Protein AF-A0A3P7R179-F1 (afdb_monomer_lite)

Structure (mmCIF, N/CA/C/O backbone):
data_AF-A0A3P7R179-F1
#
_entry.id   AF-A0A3P7R179-F1
#
loop_
_atom_site.group_PDB
_atom_site.id
_atom_site.type_symbol
_atom_site.label_atom_id
_atom_site.label_alt_id
_atom_site.label_comp_id
_atom_site.label_asym_id
_atom_site.label_entity_id
_atom_site.label_seq_id
_atom_site.pdbx_PDB_ins_code
_atom_site.Cartn_x
_atom_site.Cartn_y
_atom_site.Cartn_z
_atom_site.occupancy
_atom_site.B_iso_or_equiv
_atom_site.auth_seq_id
_atom_site.auth_comp_id
_atom_site.auth_asym_id
_atom_site.auth_atom_id
_atom_site.pdbx_PDB_model_num
ATOM 1 N N . MET A 1 1 ? -11.606 0.092 -0.889 1.00 31.69 1 MET A N 1
ATOM 2 C CA . MET A 1 1 ? -12.743 1.020 -0.687 1.00 31.69 1 MET A CA 1
ATOM 3 C C . MET A 1 1 ? -13.496 0.698 0.593 1.00 31.69 1 MET A C 1
ATOM 5 O O . MET A 1 1 ? -13.924 1.629 1.253 1.00 31.69 1 MET A O 1
ATOM 9 N N . SER A 1 2 ? -13.579 -0.577 0.987 1.00 32.12 2 SER A N 1
ATOM 10 C CA . SER A 1 2 ? -14.277 -0.981 2.210 1.00 32.12 2 SER A CA 1
ATOM 11 C C . SER A 1 2 ? -13.677 -0.422 3.501 1.00 32.12 2 SER A C 1
ATOM 13 O O . SER A 1 2 ? -14.439 -0.118 4.393 1.00 32.12 2 SER A O 1
ATOM 15 N N . PHE A 1 3 ? -12.362 -0.188 3.587 1.00 37.09 3 PHE A N 1
ATOM 16 C CA . PHE A 1 3 ? -11.717 0.279 4.825 1.00 37.09 3 PHE A CA 1
ATOM 17 C C . PHE A 1 3 ? -12.057 1.730 5.218 1.00 37.09 3 PHE A C 1
ATOM 19 O O . PHE A 1 3 ? -12.290 2.010 6.384 1.00 37.09 3 PHE A O 1
ATOM 26 N N . ILE A 1 4 ? -12.140 2.651 4.248 1.00 39.50 4 ILE A N 1
ATOM 27 C CA . ILE A 1 4 ? -12.478 4.066 4.510 1.00 39.50 4 ILE A CA 1
ATOM 28 C C . ILE A 1 4 ? -13.982 4.216 4.771 1.00 39.50 4 ILE A C 1
ATOM 30 O O . ILE A 1 4 ? -14.375 4.980 5.639 1.00 39.50 4 ILE A O 1
ATOM 34 N N . ILE A 1 5 ? -14.823 3.449 4.068 1.00 35.06 5 ILE A N 1
ATOM 35 C CA . ILE A 1 5 ? -16.277 3.459 4.293 1.00 35.06 5 ILE A CA 1
ATOM 36 C C . ILE A 1 5 ? -16.623 2.817 5.649 1.00 35.06 5 ILE A C 1
ATOM 38 O O . ILE A 1 5 ? -17.485 3.342 6.341 1.00 35.06 5 ILE A O 1
ATOM 42 N N . PHE A 1 6 ? -15.910 1.764 6.079 1.00 38.41 6 PHE A N 1
ATOM 43 C CA . PHE A 1 6 ? -16.068 1.197 7.429 1.00 38.41 6 PHE A CA 1
ATOM 44 C C . PHE A 1 6 ? -15.631 2.169 8.531 1.00 38.41 6 PHE A C 1
ATOM 46 O O . PHE A 1 6 ? -16.272 2.237 9.571 1.00 38.41 6 PHE A O 1
ATOM 53 N N . PHE A 1 7 ? -14.573 2.952 8.298 1.00 38.94 7 PHE A N 1
ATOM 54 C CA . PHE A 1 7 ? -14.076 3.921 9.279 1.00 38.94 7 PHE A CA 1
ATOM 55 C C . PHE A 1 7 ? -15.051 5.088 9.520 1.00 38.94 7 PHE A C 1
ATOM 57 O O . PHE A 1 7 ? -15.096 5.649 10.609 1.00 38.94 7 PHE A O 1
ATOM 64 N N . PHE A 1 8 ? -15.855 5.444 8.512 1.00 36.34 8 PHE A N 1
ATOM 65 C CA . PHE A 1 8 ? -16.828 6.537 8.595 1.00 36.34 8 PHE A CA 1
ATOM 66 C C . PHE A 1 8 ? -18.175 6.139 9.222 1.00 36.34 8 PHE A C 1
ATOM 68 O O . PHE A 1 8 ? -18.989 7.027 9.466 1.00 36.34 8 PHE A O 1
ATOM 75 N N . LEU A 1 9 ? -18.431 4.848 9.476 1.00 35.81 9 LEU A N 1
ATOM 76 C CA . LEU A 1 9 ? -19.780 4.361 9.792 1.00 35.81 9 LEU A CA 1
ATOM 77 C C . LEU A 1 9 ? -20.130 4.225 11.279 1.00 35.81 9 LEU A C 1
ATOM 79 O O . LEU A 1 9 ? -21.297 3.986 11.543 1.00 35.81 9 LEU A O 1
ATOM 83 N N . ASN A 1 10 ? -19.201 4.426 12.223 1.00 39.09 10 ASN A N 1
ATOM 84 C CA . ASN A 1 10 ? -19.488 4.871 13.604 1.00 39.09 10 ASN A CA 1
ATOM 85 C C . ASN A 1 10 ? -18.207 4.850 14.452 1.00 39.09 10 ASN A C 1
ATOM 87 O O . ASN A 1 10 ? -17.877 3.858 15.085 1.00 39.09 10 ASN A O 1
ATOM 91 N N . PHE A 1 11 ? -17.476 5.960 14.514 1.00 37.12 11 PHE A N 1
ATOM 92 C CA . PHE A 1 11 ? -16.433 6.139 15.529 1.00 37.12 11 PHE A CA 1
ATOM 93 C C . PHE A 1 11 ? -17.116 6.506 16.863 1.00 37.12 11 PHE A C 1
ATOM 95 O O . PHE A 1 11 ? -17.098 7.660 17.280 1.00 37.12 11 PHE A O 1
ATOM 102 N N . TYR A 1 12 ? -17.813 5.543 17.474 1.00 46.72 12 TYR A N 1
ATOM 103 C CA . TYR A 1 12 ? -18.488 5.684 18.770 1.00 46.72 12 TYR A CA 1
ATOM 104 C C . TYR A 1 12 ? -17.809 4.823 19.828 1.00 46.72 12 TYR A C 1
ATOM 106 O O . TYR A 1 12 ? -18.413 3.935 20.397 1.00 46.72 12 TYR A O 1
ATOM 114 N N . SER A 1 13 ? -16.560 5.137 20.142 1.00 41.41 13 SER A N 1
ATOM 115 C CA . SER A 1 13 ? -16.155 5.201 21.542 1.00 41.41 13 SER A CA 1
ATOM 116 C C . SER A 1 13 ? -14.802 5.888 21.613 1.00 41.41 13 SER A C 1
ATOM 118 O O . SER A 1 13 ? -13.896 5.583 20.845 1.00 41.41 13 SER A O 1
ATOM 120 N N . VAL A 1 14 ? -14.685 6.816 22.556 1.00 43.97 14 VAL A N 1
ATOM 121 C CA . VAL A 1 14 ? -13.495 7.618 22.862 1.00 43.97 14 VAL A CA 1
ATOM 122 C C . VAL A 1 14 ? -13.269 8.816 21.919 1.00 43.97 14 VAL A C 1
ATOM 124 O O . VAL A 1 14 ? -12.650 8.745 20.863 1.00 43.97 14 VAL A O 1
ATOM 127 N N . PHE A 1 15 ? -13.725 9.964 22.431 1.00 42.25 15 PHE A N 1
ATOM 128 C CA . PHE A 1 15 ? -13.443 11.346 22.026 1.00 42.25 15 PHE A CA 1
ATOM 129 C C . PHE A 1 15 ? -14.222 11.953 20.841 1.00 42.25 15 PHE A C 1
ATOM 131 O O . PHE A 1 15 ? -13.815 11.909 19.685 1.00 42.25 15 PHE A O 1
ATOM 138 N N . ILE A 1 16 ? -15.240 12.728 21.248 1.00 44.59 16 ILE A N 1
ATOM 139 C CA . ILE A 1 16 ? -15.840 13.893 20.576 1.00 44.59 16 ILE A CA 1
ATOM 140 C C . ILE A 1 16 ? -16.854 13.548 19.479 1.00 44.59 16 ILE A C 1
ATOM 142 O O . ILE A 1 16 ? -16.530 12.999 18.434 1.00 44.59 16 ILE A O 1
ATOM 146 N N . PHE A 1 17 ? -18.101 13.975 19.702 1.00 45.25 17 PHE A N 1
ATOM 147 C CA . PHE A 1 17 ? -19.147 14.021 18.685 1.00 45.25 17 PHE A CA 1
ATOM 148 C C . PHE A 1 17 ? -18.639 14.851 17.499 1.00 45.25 17 PHE A C 1
ATOM 150 O O . PHE A 1 17 ? -18.533 16.080 17.573 1.00 45.25 17 PHE A O 1
ATOM 157 N N . PHE A 1 18 ? -18.263 14.182 16.414 1.00 50.88 18 PHE A N 1
ATOM 158 C CA . PHE A 1 18 ? -17.756 14.832 15.218 1.00 50.88 18 PHE A CA 1
ATOM 159 C C . PHE A 1 18 ? -18.874 15.632 14.555 1.00 50.88 18 PHE A C 1
ATOM 161 O O . PHE A 1 18 ? -19.652 15.108 13.765 1.00 50.88 18 PHE A O 1
ATOM 168 N N . ARG A 1 19 ? -18.958 16.930 14.865 1.00 62.56 19 ARG A N 1
ATOM 169 C CA . ARG A 1 19 ? -19.977 17.828 14.296 1.00 62.56 19 ARG A CA 1
ATOM 170 C C . ARG A 1 19 ? -19.867 17.971 12.772 1.00 62.56 19 ARG A C 1
ATOM 172 O O . ARG A 1 19 ? -20.832 18.394 12.145 1.00 62.56 19 ARG A O 1
ATOM 179 N N . THR A 1 20 ? -18.717 17.635 12.174 1.00 82.19 20 THR A N 1
ATOM 180 C CA . THR A 1 20 ? -18.488 17.677 10.722 1.00 82.19 20 THR A CA 1
ATOM 181 C C . THR A 1 20 ? -17.534 16.570 10.257 1.00 82.19 20 THR A C 1
ATOM 183 O O . THR A 1 20 ? -16.638 16.142 10.990 1.00 82.19 20 THR A O 1
ATOM 186 N N . SER A 1 21 ? -17.667 16.153 8.993 1.00 84.44 21 SER A N 1
ATOM 187 C CA . SER A 1 21 ? -16.771 15.172 8.357 1.00 84.44 21 SER A CA 1
ATOM 188 C C . SER A 1 21 ? -15.308 15.630 8.322 1.00 84.44 21 SER A C 1
ATOM 190 O O . SER A 1 21 ? -14.402 14.801 8.301 1.00 84.44 21 SER A O 1
ATOM 192 N N . PHE A 1 22 ? -15.071 16.944 8.335 1.00 84.69 22 PHE A N 1
ATOM 193 C CA . PHE A 1 22 ? -13.733 17.530 8.343 1.00 84.69 22 PHE A CA 1
ATOM 194 C C . PHE A 1 22 ? -12.988 17.250 9.654 1.00 84.69 22 PHE A C 1
ATOM 196 O O . PHE A 1 22 ? -11.857 16.769 9.624 1.00 84.69 22 PHE A O 1
ATOM 203 N N . VAL A 1 23 ? -13.638 17.479 10.802 1.00 85.31 23 VAL A N 1
ATOM 204 C CA . VAL A 1 23 ? -13.043 17.197 12.122 1.00 85.31 23 VAL A CA 1
ATOM 205 C C . VAL A 1 23 ? -12.836 15.690 12.304 1.00 85.31 23 VAL A C 1
ATOM 207 O O . VAL A 1 23 ? -11.792 15.273 12.800 1.00 85.31 23 VAL A O 1
ATOM 210 N N . GLY A 1 24 ? -13.777 14.870 11.814 1.00 86.12 24 GLY A N 1
ATOM 211 C CA . GLY A 1 24 ? -13.642 13.406 11.770 1.00 86.12 24 GLY A CA 1
ATOM 212 C C . GLY A 1 24 ? -12.395 12.950 11.023 1.00 86.12 24 GLY A C 1
ATOM 213 O O . GLY A 1 24 ? -11.589 12.177 11.540 1.00 86.12 24 GLY A O 1
ATOM 214 N N . PHE A 1 25 ? -12.192 13.487 9.821 1.00 88.88 25 PHE A N 1
ATOM 215 C CA . PHE A 1 25 ? -11.000 13.200 9.034 1.00 88.88 25 PHE A CA 1
ATOM 216 C C . PHE A 1 25 ? -9.713 13.662 9.730 1.00 88.88 25 PHE A C 1
ATOM 218 O O . PHE A 1 25 ? -8.723 12.933 9.726 1.00 88.88 25 PHE A O 1
ATOM 225 N N . PHE A 1 26 ? -9.719 14.834 10.368 1.00 89.19 26 PHE A N 1
ATOM 226 C CA . PHE A 1 26 ? -8.559 15.327 11.107 1.00 89.19 26 PHE A CA 1
ATOM 227 C C . PHE A 1 26 ? -8.182 14.409 12.281 1.00 89.19 26 PHE A C 1
ATOM 229 O O . PHE A 1 26 ? -7.029 13.987 12.369 1.00 89.19 26 PHE A O 1
ATOM 236 N N . HIS A 1 27 ? -9.137 14.014 13.132 1.00 88.56 27 HIS A N 1
ATOM 237 C CA . HIS A 1 27 ? -8.847 13.086 14.235 1.00 88.56 27 HIS A CA 1
ATOM 238 C C . HIS A 1 27 ? -8.414 11.709 13.733 1.00 88.56 27 HIS A C 1
ATOM 240 O O . HIS A 1 27 ? -7.544 11.092 14.342 1.00 88.56 27 HIS A O 1
ATOM 246 N N . PHE A 1 28 ? -8.948 11.241 12.602 1.00 91.31 28 PHE A N 1
ATOM 247 C CA . PHE A 1 28 ? -8.463 10.017 11.970 1.00 91.31 28 PHE A CA 1
ATOM 248 C C . PHE A 1 28 ? -6.980 10.110 11.586 1.00 91.31 28 PHE A C 1
ATOM 250 O O . PHE A 1 28 ? -6.212 9.188 11.865 1.00 91.31 28 PHE A O 1
ATOM 257 N N . LEU A 1 29 ? -6.556 11.220 10.972 1.00 91.94 29 LEU A N 1
ATOM 258 C CA . LEU A 1 29 ? -5.147 11.433 10.635 1.00 91.94 29 LEU A CA 1
ATOM 259 C C . LEU A 1 29 ? -4.271 11.489 11.890 1.00 91.94 29 LEU A C 1
ATOM 261 O O . LEU A 1 29 ? -3.197 10.884 11.907 1.00 91.94 29 LEU A O 1
ATOM 265 N N . ILE A 1 30 ? -4.742 12.162 12.944 1.00 92.19 30 ILE A N 1
ATOM 266 C CA . ILE A 1 30 ? -4.055 12.201 14.238 1.00 92.19 30 ILE A CA 1
ATOM 267 C C . ILE A 1 30 ? -3.903 10.783 14.790 1.00 92.19 30 ILE A C 1
ATOM 269 O O . ILE A 1 30 ? -2.769 10.367 15.010 1.00 92.19 30 ILE A O 1
ATOM 273 N N . LEU A 1 31 ? -4.990 10.014 14.902 1.00 92.69 31 LEU A N 1
ATOM 274 C CA . LEU A 1 31 ? -4.987 8.627 15.374 1.00 92.69 31 LEU A CA 1
ATOM 275 C C . LEU A 1 31 ? -3.991 7.767 14.593 1.00 92.69 31 LEU A C 1
ATOM 277 O O . LEU A 1 31 ? -3.151 7.101 15.190 1.00 92.69 31 LEU A O 1
ATOM 281 N N . LEU A 1 32 ? -4.042 7.802 13.258 1.00 92.56 32 LEU A N 1
ATOM 282 C CA . LEU A 1 32 ? -3.102 7.049 12.427 1.00 92.56 32 LEU A CA 1
ATOM 283 C C . LEU A 1 32 ? -1.644 7.415 12.726 1.00 92.56 32 LEU A C 1
ATOM 285 O O . LEU A 1 32 ? -0.780 6.538 12.698 1.00 92.56 32 LEU A O 1
ATOM 289 N N . SER A 1 33 ? -1.376 8.701 12.965 1.00 93.56 33 SER A N 1
ATOM 290 C CA . SER A 1 33 ? -0.027 9.232 13.151 1.00 93.56 33 SER A CA 1
ATOM 291 C C . SER A 1 33 ? 0.545 9.020 14.556 1.00 93.56 33 SER A C 1
ATOM 293 O O . SER A 1 33 ? 1.760 8.868 14.691 1.00 93.56 33 SER A O 1
ATOM 295 N N . THR A 1 34 ? -0.301 9.017 15.589 1.00 92.62 34 THR A N 1
ATOM 296 C CA . THR A 1 34 ? 0.107 8.949 17.000 1.00 92.62 34 THR A CA 1
ATOM 297 C C . THR A 1 34 ? -0.032 7.550 17.590 1.00 92.62 34 THR A C 1
ATOM 299 O O . THR A 1 34 ? 0.688 7.220 18.533 1.00 92.62 34 THR A O 1
ATOM 302 N N . HIS A 1 35 ? -0.917 6.709 17.041 1.00 92.12 35 HIS A N 1
ATOM 303 C CA . HIS A 1 35 ? -1.150 5.368 17.569 1.00 92.12 35 HIS A CA 1
ATOM 304 C C . HIS A 1 35 ? 0.079 4.475 17.406 1.00 92.12 35 HIS A C 1
ATOM 306 O O . HIS A 1 35 ? 0.659 4.344 16.323 1.00 92.12 35 HIS A O 1
ATOM 312 N N . ASN A 1 36 ? 0.465 3.810 18.494 1.00 91.12 36 ASN A N 1
ATOM 313 C CA . ASN A 1 36 ? 1.600 2.901 18.489 1.00 91.12 36 ASN A CA 1
ATOM 314 C C . ASN A 1 36 ? 1.172 1.486 18.077 1.00 91.12 36 ASN A C 1
ATOM 316 O O . ASN A 1 36 ? 0.963 0.607 18.915 1.00 91.12 36 ASN A O 1
ATOM 320 N N . TRP A 1 37 ? 1.129 1.265 16.763 1.00 91.19 37 TRP A N 1
ATOM 321 C CA . TRP A 1 37 ? 0.796 -0.015 16.126 1.00 91.19 37 TRP A CA 1
ATOM 322 C C . TRP A 1 37 ? 1.697 -1.196 16.532 1.00 91.19 37 TRP A C 1
ATOM 324 O O . TRP A 1 37 ? 1.351 -2.354 16.302 1.00 91.19 37 TRP A O 1
ATOM 334 N N . LEU A 1 38 ? 2.877 -0.940 17.111 1.00 89.44 38 LEU A N 1
ATOM 335 C CA . LEU A 1 38 ? 3.775 -2.009 17.554 1.00 89.44 38 LEU A CA 1
ATOM 336 C C . LEU A 1 38 ? 3.374 -2.591 18.904 1.00 89.44 38 LEU A C 1
ATOM 338 O O . LEU A 1 38 ? 3.536 -3.794 19.099 1.00 89.44 38 LEU A O 1
ATOM 342 N N . VAL A 1 39 ? 2.871 -1.744 19.801 1.00 89.81 39 VAL A N 1
ATOM 343 C CA . VAL A 1 39 ? 2.712 -2.066 21.224 1.00 89.81 39 VAL A CA 1
ATOM 344 C C . VAL A 1 39 ? 1.247 -2.271 21.599 1.00 89.81 39 VAL A C 1
ATOM 346 O O . VAL A 1 39 ? 0.973 -2.943 22.588 1.00 89.81 39 VAL A O 1
ATOM 349 N N . LYS A 1 40 ? 0.301 -1.723 20.824 1.00 91.38 40 LYS A N 1
ATOM 350 C CA . LYS A 1 40 ? -1.131 -1.821 21.128 1.00 91.38 40 LYS A CA 1
ATOM 351 C C . LYS A 1 40 ? -1.972 -2.095 19.875 1.00 91.38 40 LYS A C 1
ATOM 353 O O . LYS A 1 40 ? -1.752 -1.437 18.850 1.00 91.38 40 LYS A O 1
ATOM 358 N N . PRO A 1 41 ? -2.967 -2.999 19.948 1.00 92.44 41 PRO A N 1
ATOM 359 C CA . PRO A 1 41 ? -3.973 -3.110 18.902 1.00 92.44 41 PRO A CA 1
ATOM 360 C C . PRO A 1 41 ? -4.859 -1.859 18.906 1.00 92.44 41 PRO A C 1
ATOM 362 O O . PRO A 1 41 ? -4.988 -1.176 19.925 1.00 92.44 41 PRO A O 1
ATOM 365 N N . LEU A 1 42 ? -5.464 -1.538 17.763 1.00 92.56 42 LEU A N 1
ATOM 366 C CA . LEU A 1 42 ? -6.541 -0.555 17.725 1.00 92.56 42 LEU A CA 1
ATOM 367 C C . LEU A 1 42 ? -7.843 -1.263 18.099 1.00 92.56 42 LEU A C 1
ATOM 369 O O . LEU A 1 42 ? -8.262 -2.187 17.407 1.00 92.56 42 LEU A O 1
ATOM 373 N N . LEU A 1 43 ? -8.460 -0.832 19.190 1.00 90.38 43 LEU A N 1
ATOM 374 C CA . LEU A 1 43 ? -9.723 -1.364 19.682 1.00 90.38 43 LEU A CA 1
ATOM 375 C C . LEU A 1 43 ? -10.855 -0.480 19.159 1.00 90.38 43 LEU A C 1
ATOM 377 O O . LEU A 1 43 ? -10.855 0.722 19.417 1.00 90.38 43 LEU A O 1
ATOM 381 N N . VAL A 1 44 ? -11.778 -1.058 18.392 1.00 88.50 44 VAL A N 1
ATOM 382 C CA . VAL A 1 44 ? -12.937 -0.343 17.850 1.00 88.50 44 VAL A CA 1
ATOM 383 C C . VAL A 1 44 ? -14.204 -1.077 18.259 1.00 88.50 44 VAL A C 1
ATOM 385 O O . VAL A 1 44 ? -14.566 -2.096 17.667 1.00 88.50 44 VAL A O 1
ATOM 388 N N . ASP A 1 45 ? -14.868 -0.544 19.277 1.00 85.12 45 ASP A N 1
ATOM 389 C CA . ASP A 1 45 ? -16.169 -1.024 19.721 1.00 85.12 45 ASP A CA 1
ATOM 390 C C . ASP A 1 45 ? -17.262 -0.121 19.147 1.00 85.12 45 ASP A C 1
ATOM 392 O O . ASP A 1 45 ? -17.344 1.059 19.476 1.00 85.12 45 ASP A O 1
ATOM 396 N N . PHE A 1 46 ? -18.052 -0.665 18.223 1.00 80.00 46 PHE A N 1
ATOM 397 C CA . PHE A 1 46 ? -19.145 0.062 17.573 1.00 80.00 46 PHE A CA 1
ATOM 398 C C . PHE A 1 46 ? -20.438 0.019 18.387 1.00 80.00 46 PHE A C 1
ATOM 400 O O . PHE A 1 46 ? -21.263 0.923 18.271 1.00 80.00 46 PHE A O 1
ATOM 407 N N . ASP A 1 47 ? -20.607 -1.037 19.182 1.00 82.19 47 ASP A N 1
ATOM 408 C CA . ASP A 1 47 ? -21.864 -1.381 19.842 1.00 82.19 47 ASP A CA 1
ATOM 409 C C . ASP A 1 47 ? -21.785 -1.170 21.367 1.00 82.19 47 ASP A C 1
ATOM 411 O O . ASP A 1 47 ? -22.791 -1.323 22.054 1.00 82.19 47 ASP A O 1
ATOM 415 N N . ASN A 1 48 ? -20.607 -0.797 21.893 1.00 80.12 48 ASN A N 1
ATOM 416 C CA . ASN A 1 48 ? -20.280 -0.766 23.326 1.00 80.12 48 ASN A CA 1
ATOM 417 C C . ASN A 1 48 ? -20.542 -2.120 24.010 1.00 80.12 48 ASN A C 1
ATOM 419 O O . ASN A 1 48 ? -21.088 -2.185 25.111 1.00 80.12 48 ASN A O 1
ATOM 423 N N . ASN A 1 49 ? -20.177 -3.205 23.325 1.00 82.75 49 ASN A N 1
ATOM 424 C CA . ASN A 1 49 ? -20.382 -4.573 23.795 1.00 82.75 49 ASN A CA 1
ATOM 425 C C . ASN A 1 49 ? -19.222 -5.105 24.648 1.00 82.75 49 ASN A C 1
ATOM 427 O O . ASN A 1 49 ? -19.360 -6.178 25.231 1.00 82.75 49 ASN A O 1
ATOM 431 N N . TRP A 1 50 ? -18.072 -4.428 24.680 1.00 85.50 50 TRP A N 1
ATOM 432 C CA . TRP A 1 50 ? -16.907 -4.895 25.426 1.00 85.50 50 TRP A CA 1
ATOM 433 C C . TRP A 1 50 ? -16.905 -4.410 26.868 1.00 85.50 50 TRP A C 1
ATOM 435 O O . TRP A 1 50 ? -17.061 -3.219 27.143 1.00 85.50 50 TRP A O 1
ATOM 445 N N . THR A 1 51 ? -16.660 -5.342 27.787 1.00 88.94 51 THR A N 1
ATOM 446 C CA . THR A 1 51 ? -16.354 -5.015 29.180 1.00 88.94 51 THR A CA 1
ATOM 447 C C . THR A 1 51 ? -14.861 -4.719 29.359 1.00 88.94 51 THR A C 1
ATOM 449 O O . THR A 1 51 ? -14.046 -4.946 28.460 1.00 88.94 51 THR A O 1
ATOM 452 N N . GLU A 1 52 ? -14.472 -4.206 30.528 1.00 88.69 52 GLU A N 1
ATOM 453 C CA . GLU A 1 52 ? -13.054 -3.979 30.842 1.00 88.69 52 GLU A CA 1
ATOM 454 C C . GLU A 1 52 ? -12.259 -5.295 30.834 1.00 88.69 52 GLU A C 1
ATOM 456 O O . GLU A 1 52 ? -11.124 -5.331 30.356 1.00 88.69 52 GLU A O 1
ATOM 461 N N . GLU A 1 53 ? -12.875 -6.402 31.263 1.00 91.56 53 GLU A N 1
ATOM 462 C CA . GLU A 1 53 ? -12.254 -7.728 31.234 1.00 91.56 53 GLU A CA 1
ATOM 463 C C . GLU A 1 53 ? -11.979 -8.208 29.803 1.00 91.56 53 GLU A C 1
ATOM 465 O O . GLU A 1 53 ? -10.910 -8.764 29.538 1.00 91.56 53 GLU A O 1
ATOM 470 N N . ASP A 1 54 ? -12.905 -7.957 28.871 1.00 89.31 54 ASP A N 1
ATOM 471 C CA . ASP A 1 54 ? -12.726 -8.289 27.454 1.00 89.31 54 ASP A CA 1
ATOM 472 C C . ASP A 1 54 ? -11.558 -7.508 26.840 1.00 89.31 54 ASP A C 1
ATOM 474 O O . ASP A 1 54 ? -10.743 -8.059 26.094 1.00 89.31 54 ASP A O 1
ATOM 478 N N . VAL A 1 55 ? -11.459 -6.215 27.157 1.00 90.06 55 VAL A N 1
ATOM 479 C CA . VAL A 1 55 ? -10.375 -5.352 26.674 1.00 90.06 55 VAL A CA 1
ATOM 480 C C . VAL A 1 55 ? -9.020 -5.853 27.178 1.00 90.06 55 VAL A C 1
ATOM 482 O O . VAL A 1 55 ? -8.067 -5.947 26.395 1.00 90.06 55 VAL A O 1
ATOM 485 N N . ASP A 1 56 ? -8.938 -6.221 28.454 1.00 92.06 56 ASP A N 1
ATOM 486 C CA . ASP A 1 56 ? -7.735 -6.783 29.063 1.00 92.06 56 ASP A CA 1
ATOM 487 C C . ASP A 1 56 ? -7.342 -8.129 28.445 1.00 92.06 56 ASP A C 1
ATOM 489 O O . ASP A 1 56 ? -6.157 -8.386 28.203 1.00 92.06 56 ASP A O 1
ATOM 493 N N . GLU A 1 57 ? -8.315 -8.995 28.166 1.00 93.62 57 GLU A N 1
ATOM 494 C CA . GLU A 1 57 ? -8.083 -10.279 27.505 1.00 93.62 57 GLU A CA 1
ATOM 495 C C . GLU A 1 57 ? -7.516 -10.083 26.091 1.00 93.62 57 GLU A C 1
ATOM 497 O O . GLU A 1 57 ? -6.488 -10.675 25.745 1.00 93.62 57 GLU A O 1
ATOM 502 N N . ILE A 1 58 ? -8.119 -9.191 25.297 1.00 91.75 58 ILE A N 1
ATOM 503 C CA . ILE A 1 58 ? -7.657 -8.875 23.937 1.00 91.75 58 ILE A CA 1
ATOM 504 C C . ILE A 1 58 ? -6.222 -8.332 23.965 1.00 91.75 58 ILE A C 1
ATOM 506 O O . ILE A 1 58 ? -5.390 -8.719 23.139 1.00 91.75 58 ILE A O 1
ATOM 510 N N . GLN A 1 59 ? -5.894 -7.460 24.922 1.00 92.00 59 GLN A N 1
ATOM 511 C CA . GLN A 1 59 ? -4.538 -6.923 25.061 1.00 92.00 59 GLN A CA 1
ATOM 512 C C . GLN A 1 59 ? -3.519 -8.000 25.455 1.00 92.00 59 GLN A C 1
ATOM 514 O O . GLN A 1 59 ? -2.422 -8.040 24.889 1.00 92.00 59 GLN A O 1
ATOM 519 N N . LYS A 1 60 ? -3.872 -8.897 26.384 1.00 92.81 60 LYS A N 1
ATOM 520 C CA . LYS A 1 60 ? -3.009 -10.020 26.788 1.00 92.81 60 LYS A CA 1
ATOM 521 C C . LYS A 1 60 ? -2.731 -10.955 25.614 1.00 92.81 60 LYS A C 1
ATOM 523 O O . LYS A 1 60 ? -1.571 -11.300 25.369 1.00 92.81 60 LYS A O 1
ATOM 528 N N . GLU A 1 61 ? -3.761 -11.314 24.851 1.00 93.00 61 GLU A N 1
ATOM 529 C CA . GLU A 1 61 ? -3.609 -12.179 23.679 1.00 93.00 61 GLU A CA 1
ATOM 530 C C . GLU A 1 61 ? -2.792 -11.490 22.574 1.00 93.00 61 GLU A C 1
ATOM 532 O O . GLU A 1 61 ? -1.926 -12.120 21.964 1.00 93.00 61 GLU A O 1
ATOM 537 N N . PHE A 1 62 ? -2.965 -10.178 22.371 1.00 93.81 62 PHE A N 1
ATOM 538 C CA . PHE A 1 62 ? -2.140 -9.404 21.439 1.00 93.81 62 PHE A CA 1
ATOM 539 C C . PHE A 1 62 ? -0.650 -9.464 21.793 1.00 93.81 62 PHE A C 1
ATOM 541 O O . PHE A 1 62 ? 0.173 -9.702 20.909 1.00 93.81 62 PHE A O 1
ATOM 548 N N . ILE A 1 63 ? -0.286 -9.266 23.065 1.00 92.81 63 ILE A N 1
ATOM 549 C CA . ILE A 1 63 ? 1.118 -9.308 23.508 1.00 92.81 63 ILE A CA 1
ATOM 550 C C . ILE A 1 63 ? 1.700 -10.703 23.277 1.00 92.81 63 ILE A C 1
ATOM 552 O O . ILE A 1 63 ? 2.788 -10.837 22.714 1.00 92.81 63 ILE A O 1
ATOM 556 N N . LYS A 1 64 ? 0.949 -11.740 23.658 1.00 93.31 64 LYS A N 1
ATOM 557 C CA . LYS A 1 64 ? 1.337 -13.144 23.493 1.00 93.31 64 LYS A CA 1
ATOM 558 C C . LYS A 1 64 ? 1.551 -13.517 22.024 1.00 93.31 64 LYS A C 1
ATOM 560 O O . LYS A 1 64 ? 2.541 -14.165 21.694 1.00 93.31 64 LYS A O 1
ATOM 565 N N . MET A 1 65 ? 0.656 -13.084 21.138 1.00 92.19 65 MET A N 1
ATOM 566 C CA . MET A 1 65 ? 0.680 -13.434 19.714 1.00 92.19 65 MET A CA 1
ATOM 567 C C . MET A 1 65 ? 1.443 -12.429 18.846 1.00 92.19 65 MET A C 1
ATOM 569 O O . MET A 1 65 ? 1.600 -12.651 17.644 1.00 92.19 65 MET A O 1
ATOM 573 N N . ARG A 1 66 ? 1.984 -11.345 19.421 1.00 91.75 66 ARG A N 1
ATOM 574 C CA . ARG A 1 66 ? 2.646 -10.266 18.671 1.00 91.75 66 ARG A CA 1
ATOM 575 C C . ARG A 1 66 ? 3.638 -10.733 17.597 1.00 91.75 66 ARG A C 1
ATOM 577 O O . ARG A 1 66 ? 3.590 -10.135 16.519 1.00 91.75 66 ARG A O 1
ATOM 584 N N . PRO A 1 67 ? 4.488 -11.760 17.823 1.00 91.00 67 PRO A N 1
ATOM 585 C CA . PRO A 1 67 ? 5.465 -12.209 16.829 1.00 91.00 67 PRO A CA 1
ATOM 586 C C . PRO A 1 67 ? 4.855 -12.713 15.515 1.00 91.00 67 PRO A C 1
ATOM 588 O O . PRO A 1 67 ? 5.519 -12.655 14.483 1.00 91.00 67 PRO A O 1
ATOM 591 N N . VAL A 1 68 ? 3.612 -13.205 15.543 1.00 90.62 68 VAL A N 1
ATOM 592 C CA . VAL A 1 68 ? 2.922 -13.754 14.362 1.00 90.62 68 VAL A CA 1
ATOM 593 C C . VAL A 1 68 ? 1.866 -12.808 13.787 1.00 90.62 68 VAL A C 1
ATOM 595 O O . VAL A 1 68 ? 1.374 -13.033 12.682 1.00 90.62 68 VAL A O 1
ATOM 598 N N . LEU A 1 69 ? 1.510 -11.752 14.521 1.00 90.75 69 LEU A N 1
ATOM 599 C CA . LEU A 1 69 ? 0.485 -10.794 14.117 1.00 90.75 69 LEU A CA 1
ATOM 600 C C . LEU A 1 69 ? 0.999 -9.812 13.049 1.00 90.75 69 LEU A C 1
ATOM 602 O O . LEU A 1 69 ? 2.180 -9.448 13.045 1.00 90.75 69 LEU A O 1
ATOM 606 N N . PRO A 1 70 ? 0.111 -9.309 12.171 1.00 91.50 70 PRO A N 1
ATOM 607 C CA . PRO A 1 70 ? 0.465 -8.279 11.205 1.00 91.50 70 PRO A CA 1
ATOM 608 C C . PRO A 1 70 ? 0.919 -6.984 11.892 1.00 91.50 70 PRO A C 1
ATOM 610 O O . PRO A 1 70 ? 0.749 -6.762 13.095 1.00 91.50 70 PRO A O 1
ATOM 613 N N . VAL A 1 71 ? 1.523 -6.083 11.115 1.00 90.75 71 VAL A N 1
ATOM 614 C CA . VAL A 1 71 ? 2.009 -4.797 11.646 1.00 90.75 71 VAL A CA 1
ATOM 615 C C . VAL A 1 71 ? 0.890 -3.884 12.132 1.00 90.75 71 VAL A C 1
ATOM 617 O O . VAL A 1 71 ? 1.128 -3.072 13.018 1.00 90.75 71 VAL A O 1
ATOM 620 N N . MET A 1 72 ? -0.304 -4.022 11.558 1.00 91.56 72 MET A N 1
ATOM 621 C CA . MET A 1 72 ? -1.500 -3.263 11.896 1.00 91.56 72 MET A CA 1
ATOM 622 C C . MET A 1 72 ? -2.559 -4.252 12.380 1.00 91.56 72 MET A C 1
ATOM 624 O O . MET A 1 72 ? -2.919 -5.156 11.634 1.00 91.56 72 MET A O 1
ATOM 628 N N . VAL A 1 73 ? -3.051 -4.097 13.607 1.00 93.00 73 VAL A N 1
ATOM 629 C CA . VAL A 1 73 ? -4.091 -4.961 14.189 1.00 93.00 73 VAL A CA 1
ATOM 630 C C . VAL A 1 73 ? -5.249 -4.079 14.625 1.00 93.00 73 VAL A C 1
ATOM 632 O O . VAL A 1 73 ? -5.033 -3.098 15.340 1.00 93.00 73 VAL A O 1
ATOM 635 N N . ILE A 1 74 ? -6.454 -4.404 14.158 1.00 92.00 74 ILE A N 1
ATOM 636 C CA . ILE A 1 74 ? -7.677 -3.648 14.448 1.00 92.00 74 ILE A CA 1
ATOM 637 C C . ILE A 1 74 ? -8.735 -4.615 14.940 1.00 92.00 74 ILE A C 1
ATOM 639 O O . ILE A 1 74 ? -9.378 -5.289 14.139 1.00 92.00 74 ILE A O 1
ATOM 643 N N . CYS A 1 75 ? -8.908 -4.674 16.250 1.00 90.81 75 CYS A N 1
ATOM 644 C CA . CYS A 1 75 ? -9.901 -5.524 16.876 1.00 90.81 75 CYS A CA 1
ATOM 645 C C . CYS A 1 75 ? -11.267 -4.840 16.810 1.00 90.81 75 CYS A C 1
ATOM 647 O O . CYS A 1 75 ? -11.388 -3.639 17.058 1.00 90.81 75 CYS A O 1
ATOM 649 N N . THR A 1 76 ? -12.295 -5.625 16.512 1.00 89.69 76 THR A N 1
ATOM 650 C CA . THR A 1 76 ? -13.702 -5.199 16.533 1.00 89.69 76 THR A CA 1
ATOM 651 C C . THR A 1 76 ? -14.532 -6.229 17.285 1.00 89.69 76 THR A C 1
ATOM 653 O O . THR A 1 76 ? -14.083 -7.367 17.435 1.00 89.69 76 THR A O 1
ATOM 656 N N . SER A 1 77 ? -15.749 -5.882 17.713 1.00 87.00 77 SER A N 1
ATOM 657 C CA . SER A 1 77 ? -16.661 -6.815 18.402 1.00 87.00 77 SER A CA 1
ATOM 658 C C . SER A 1 77 ? -16.845 -8.145 17.649 1.00 87.00 77 SER A C 1
ATOM 660 O O . SER A 1 77 ? -16.925 -9.206 18.263 1.00 87.00 77 SER A O 1
ATOM 662 N N . VAL A 1 78 ? -16.808 -8.099 16.313 1.00 86.38 78 VAL A N 1
ATOM 663 C CA . VAL A 1 78 ? -16.925 -9.257 15.410 1.00 86.38 78 VAL A CA 1
ATOM 664 C C . VAL A 1 78 ? -15.591 -9.922 15.036 1.00 86.38 78 VAL A C 1
ATOM 666 O O . VAL A 1 78 ? -15.590 -11.008 14.459 1.00 86.38 78 VAL A O 1
ATOM 669 N N . ASP A 1 79 ? -14.454 -9.280 15.308 1.00 87.81 79 ASP A N 1
ATOM 670 C CA . ASP A 1 79 ? -13.107 -9.803 15.050 1.00 87.81 79 ASP A CA 1
ATOM 671 C C . ASP A 1 79 ? -12.160 -9.417 16.194 1.00 87.81 79 ASP A C 1
ATOM 673 O O . ASP A 1 79 ? -11.438 -8.419 16.110 1.00 87.81 79 ASP A O 1
ATOM 677 N N . ARG A 1 80 ? -12.140 -10.232 17.259 1.00 86.50 80 ARG A N 1
ATOM 678 C CA . ARG A 1 80 ? -11.223 -10.052 18.400 1.00 86.50 80 ARG A CA 1
ATOM 679 C C . ARG A 1 80 ? -9.749 -10.223 18.012 1.00 86.50 80 ARG A C 1
ATOM 681 O O . ARG A 1 80 ? -8.891 -9.596 18.621 1.00 86.50 80 ARG A O 1
ATOM 688 N N . SER A 1 81 ? -9.445 -11.020 16.981 1.00 85.25 81 SER A N 1
ATOM 689 C CA . SER A 1 81 ? -8.064 -11.220 16.504 1.00 85.25 81 SER A CA 1
ATOM 690 C C . SER A 1 81 ? -7.493 -9.980 15.809 1.00 85.25 81 SER A C 1
ATOM 692 O O . SER A 1 81 ? -6.279 -9.796 15.731 1.00 85.25 81 SER A O 1
ATOM 694 N N . GLY A 1 82 ? -8.385 -9.155 15.259 1.00 85.62 82 GLY A N 1
ATOM 695 C CA . GLY A 1 82 ? -8.091 -7.917 14.554 1.00 85.62 82 GLY A CA 1
ATOM 696 C C . GLY A 1 82 ? -7.242 -8.056 13.293 1.00 85.62 82 GLY A C 1
ATOM 697 O O . GLY A 1 82 ? -6.622 -7.083 12.854 1.00 85.62 82 GLY A O 1
ATOM 698 N N . CYS A 1 83 ? -7.183 -9.264 12.729 1.00 88.31 83 CYS A N 1
ATOM 699 C CA . CYS A 1 83 ? -6.350 -9.602 11.576 1.00 88.31 83 CYS A CA 1
ATOM 700 C C . CYS A 1 83 ? -7.146 -9.747 10.278 1.00 88.31 83 CYS A C 1
ATOM 702 O O . CYS A 1 83 ? -6.544 -9.805 9.204 1.00 88.31 83 CYS A O 1
ATOM 704 N N . ARG A 1 84 ? -8.484 -9.811 10.331 1.00 87.25 84 ARG A N 1
ATOM 705 C CA . ARG A 1 84 ? -9.325 -10.141 9.168 1.00 87.25 84 ARG A CA 1
ATOM 706 C C . ARG A 1 84 ? -9.080 -9.228 7.969 1.00 87.25 84 ARG A C 1
ATOM 708 O O . ARG A 1 84 ? -9.120 -9.693 6.832 1.00 87.25 84 ARG A O 1
ATOM 715 N N . TRP A 1 85 ? -8.814 -7.947 8.215 1.00 82.75 85 TRP A N 1
ATOM 716 C CA . TRP A 1 85 ? -8.576 -6.953 7.164 1.00 82.75 85 TRP A CA 1
ATOM 717 C C . TRP A 1 85 ? -7.108 -6.569 6.972 1.00 82.75 85 TRP A C 1
ATOM 719 O O . TRP A 1 85 ? -6.807 -5.868 6.009 1.00 82.75 85 TRP A O 1
ATOM 729 N N . THR A 1 86 ? -6.208 -7.012 7.853 1.00 87.69 86 THR A N 1
ATOM 730 C CA . THR A 1 86 ? -4.802 -6.574 7.876 1.00 87.69 86 THR A CA 1
ATOM 731 C C . THR A 1 86 ? -3.783 -7.706 7.729 1.00 87.69 86 THR A C 1
ATOM 733 O O . THR A 1 86 ? -2.578 -7.463 7.774 1.00 87.69 86 THR A O 1
ATOM 736 N N . ARG A 1 87 ? -4.246 -8.950 7.536 1.00 85.38 87 ARG A N 1
ATOM 737 C CA . ARG A 1 87 ? -3.395 -10.148 7.453 1.00 85.38 87 ARG A CA 1
ATOM 738 C C . ARG A 1 87 ? -2.336 -10.080 6.350 1.00 85.38 87 ARG A C 1
ATOM 740 O O . ARG A 1 87 ? -1.203 -10.485 6.580 1.00 85.38 87 ARG A O 1
ATOM 747 N N . GLU A 1 88 ? -2.706 -9.609 5.160 1.00 81.38 88 GLU A N 1
ATOM 748 C CA . GLU A 1 88 ? -1.806 -9.575 3.994 1.00 81.38 88 GLU A CA 1
ATOM 749 C C . GLU A 1 88 ? -1.180 -8.192 3.762 1.00 81.38 88 GLU A C 1
ATOM 751 O O . GLU A 1 88 ? -0.002 -8.076 3.418 1.00 81.38 88 GLU A O 1
ATOM 756 N N . GLU A 1 89 ? -1.957 -7.129 3.962 1.00 82.00 89 GLU A N 1
ATOM 757 C CA . GLU A 1 89 ? -1.548 -5.736 3.787 1.00 82.00 89 GLU A CA 1
ATOM 758 C C . GLU A 1 89 ? -2.126 -4.893 4.936 1.00 82.00 89 GLU A C 1
ATOM 760 O O . GLU A 1 89 ? -3.234 -5.177 5.383 1.00 82.00 89 GLU A O 1
ATOM 765 N N . PRO A 1 90 ? -1.440 -3.831 5.402 1.00 84.44 90 PRO A N 1
ATOM 766 C CA . PRO A 1 90 ? -0.230 -3.231 4.836 1.00 84.44 90 PRO A CA 1
ATOM 767 C C . PRO A 1 90 ? 1.075 -3.911 5.280 1.00 84.44 90 PRO A C 1
ATOM 769 O O . PRO A 1 90 ? 1.206 -4.385 6.402 1.00 84.44 90 PRO A O 1
ATOM 772 N N . GLN A 1 91 ? 2.099 -3.868 4.421 1.00 84.19 91 GLN A N 1
ATOM 773 C CA . GLN A 1 91 ? 3.472 -4.212 4.816 1.00 84.19 91 GLN A CA 1
ATOM 774 C C . GLN A 1 91 ? 4.072 -3.139 5.748 1.00 84.19 91 GLN A C 1
ATOM 776 O O . GLN A 1 91 ? 3.677 -1.973 5.647 1.00 84.19 91 GLN A O 1
ATOM 781 N N . PRO A 1 92 ? 5.087 -3.462 6.577 1.00 85.81 92 PRO A N 1
ATOM 782 C CA . PRO A 1 92 ? 5.703 -2.504 7.503 1.00 85.81 92 PRO A CA 1
ATOM 783 C C . PRO A 1 92 ? 6.118 -1.171 6.856 1.00 85.81 92 PRO A C 1
ATOM 785 O O . PRO A 1 92 ? 5.860 -0.097 7.397 1.00 85.81 92 PRO A O 1
ATOM 788 N N . LEU A 1 93 ? 6.714 -1.224 5.658 1.00 82.38 93 LEU A N 1
ATOM 789 C CA . LEU A 1 93 ? 7.122 -0.031 4.904 1.00 82.38 93 LEU A CA 1
ATOM 790 C C . LEU A 1 93 ? 5.926 0.822 4.463 1.00 82.38 93 LEU A C 1
ATOM 792 O O . LEU A 1 93 ? 5.998 2.051 4.480 1.00 82.38 93 LEU A O 1
ATOM 796 N N . ILE A 1 94 ? 4.824 0.171 4.087 1.00 84.50 94 ILE A N 1
ATOM 797 C CA . ILE A 1 94 ? 3.589 0.843 3.684 1.00 84.50 94 ILE A CA 1
ATOM 798 C C . ILE A 1 94 ? 2.941 1.508 4.891 1.00 84.50 94 ILE A C 1
ATOM 800 O O . ILE A 1 94 ? 2.583 2.678 4.804 1.00 84.50 94 ILE A O 1
ATOM 804 N N . LEU A 1 95 ? 2.868 0.814 6.029 1.00 89.50 95 LEU A N 1
ATOM 805 C CA . LEU A 1 95 ? 2.340 1.386 7.265 1.00 89.50 95 LEU A CA 1
ATOM 806 C C . LEU A 1 95 ? 3.161 2.603 7.711 1.00 89.50 95 LEU A C 1
ATOM 808 O O . LEU A 1 95 ? 2.592 3.660 7.966 1.00 89.50 95 LEU A O 1
ATOM 812 N N . LYS A 1 96 ? 4.498 2.507 7.706 1.00 88.69 96 LYS A N 1
ATOM 813 C CA . LYS A 1 96 ? 5.382 3.646 8.012 1.00 88.69 96 LYS A CA 1
ATOM 814 C C . LYS A 1 96 ? 5.098 4.848 7.107 1.00 88.69 96 LYS A C 1
ATOM 816 O O . LYS A 1 96 ? 5.088 5.986 7.573 1.00 88.69 96 LYS A O 1
ATOM 821 N N . ARG A 1 97 ? 4.843 4.604 5.818 1.00 86.00 97 ARG A N 1
ATOM 822 C CA . ARG A 1 97 ? 4.482 5.655 4.858 1.00 86.00 97 ARG A CA 1
ATOM 823 C C . ARG A 1 97 ? 3.105 6.252 5.149 1.00 86.00 97 ARG A C 1
ATOM 825 O O . ARG A 1 97 ? 2.973 7.469 5.086 1.00 86.00 97 ARG A O 1
ATOM 832 N N . ILE A 1 98 ? 2.110 5.429 5.487 1.00 89.31 98 ILE A N 1
ATOM 833 C CA . ILE A 1 98 ? 0.772 5.891 5.888 1.00 89.31 98 ILE A CA 1
ATOM 834 C C . ILE A 1 98 ? 0.881 6.818 7.103 1.00 89.31 98 ILE A C 1
ATOM 836 O O . ILE A 1 98 ? 0.349 7.921 7.061 1.00 89.31 98 ILE A O 1
ATOM 840 N N . ILE A 1 99 ? 1.636 6.420 8.132 1.00 92.00 99 ILE A N 1
ATOM 841 C CA . ILE A 1 99 ? 1.874 7.221 9.344 1.00 92.00 99 ILE A CA 1
ATOM 842 C C . ILE A 1 99 ? 2.540 8.560 8.994 1.00 92.00 99 ILE A C 1
ATOM 844 O O . ILE A 1 99 ? 2.093 9.611 9.447 1.00 92.00 99 ILE A O 1
ATOM 848 N N . ALA A 1 100 ? 3.585 8.544 8.160 1.00 90.00 100 ALA A N 1
ATOM 849 C CA . ALA A 1 100 ? 4.294 9.760 7.757 1.00 90.00 100 ALA A CA 1
ATOM 850 C C . ALA A 1 100 ? 3.396 10.733 6.972 1.00 90.00 100 ALA A C 1
ATOM 852 O O . ALA A 1 100 ? 3.400 11.933 7.245 1.00 90.00 100 ALA A O 1
ATOM 853 N N . LEU A 1 101 ? 2.599 10.219 6.031 1.00 88.81 101 LEU A N 1
ATOM 854 C CA . LEU A 1 101 ? 1.644 11.023 5.264 1.00 88.81 101 LEU A CA 1
ATOM 855 C C . LEU A 1 101 ? 0.520 11.563 6.150 1.00 88.81 101 LEU A C 1
ATOM 857 O O . LEU A 1 101 ? 0.145 12.725 6.003 1.00 88.81 101 LEU A O 1
ATOM 861 N N . ALA A 1 102 ? 0.013 10.752 7.081 1.00 91.69 102 ALA A N 1
ATOM 862 C CA . ALA A 1 102 ? -1.003 11.178 8.033 1.00 91.69 102 ALA A CA 1
ATOM 863 C C . ALA A 1 102 ? -0.484 12.314 8.921 1.00 91.69 102 ALA A C 1
ATOM 865 O O . ALA A 1 102 ? -1.149 13.338 9.043 1.00 91.69 102 ALA A O 1
ATOM 866 N N . LYS A 1 103 ? 0.748 12.189 9.434 1.00 91.75 103 LYS A N 1
ATOM 867 C CA . LYS A 1 103 ? 1.411 13.224 10.237 1.00 91.75 103 LYS A CA 1
ATOM 868 C C . LYS A 1 103 ? 1.597 14.533 9.466 1.00 91.75 103 LYS A C 1
ATOM 870 O O . LYS A 1 103 ? 1.267 15.595 9.981 1.00 91.75 103 LYS A O 1
ATOM 875 N N . ALA A 1 104 ? 2.096 14.462 8.231 1.00 89.25 104 ALA A N 1
ATOM 876 C CA . ALA A 1 104 ? 2.274 15.645 7.389 1.00 89.25 104 ALA A CA 1
ATOM 877 C C . ALA A 1 104 ? 0.931 16.317 7.054 1.00 89.25 104 ALA A C 1
ATOM 879 O O . ALA A 1 104 ? 0.812 17.537 7.120 1.00 89.25 104 ALA A O 1
ATOM 880 N N . SER A 1 105 ? -0.096 15.521 6.746 1.00 90.12 105 SER A N 1
ATOM 881 C CA . SER A 1 105 ? -1.436 16.024 6.420 1.00 90.12 105 SER A CA 1
ATOM 882 C C . SER A 1 105 ? -2.117 16.665 7.630 1.00 90.12 105 SER A C 1
ATOM 884 O O . SER A 1 105 ? -2.722 17.726 7.498 1.00 90.12 105 SER A O 1
ATOM 886 N N . ALA A 1 106 ? -1.990 16.052 8.811 1.00 90.25 106 ALA A N 1
ATOM 887 C CA . ALA A 1 106 ? -2.509 16.603 10.057 1.00 90.25 106 ALA A CA 1
ATOM 888 C C . ALA A 1 106 ? -1.845 17.946 10.391 1.00 90.25 106 ALA A C 1
ATOM 890 O O . ALA A 1 106 ? -2.554 18.905 10.670 1.00 90.25 106 ALA A O 1
ATOM 891 N N . ALA A 1 107 ? -0.519 18.057 10.254 1.00 89.19 107 ALA A N 1
ATOM 892 C CA . ALA A 1 107 ? 0.195 19.313 10.491 1.00 89.19 107 ALA A CA 1
ATOM 893 C C . ALA A 1 107 ? -0.274 20.451 9.562 1.00 89.19 107 ALA A C 1
ATOM 895 O O . ALA A 1 107 ? -0.422 21.587 10.004 1.00 89.19 107 ALA A O 1
ATOM 896 N N . LEU A 1 108 ? -0.559 20.158 8.286 1.00 87.69 108 LEU A N 1
ATOM 897 C CA . LEU A 1 108 ? -1.106 21.153 7.352 1.00 87.69 108 LEU A CA 1
ATOM 898 C C . LEU A 1 108 ? -2.518 21.611 7.745 1.00 87.69 108 LEU A C 1
ATOM 900 O O . LEU A 1 108 ? -2.832 22.797 7.643 1.00 87.69 108 LEU A O 1
ATOM 904 N N . ILE A 1 109 ? -3.370 20.685 8.195 1.00 88.81 109 ILE A N 1
ATOM 905 C CA . ILE A 1 109 ? -4.716 21.016 8.681 1.00 88.81 109 ILE A CA 1
ATOM 906 C C . ILE A 1 109 ? -4.634 21.836 9.974 1.00 88.81 109 ILE A C 1
ATOM 908 O O . ILE A 1 109 ? -5.345 22.825 10.116 1.00 88.81 109 ILE A O 1
ATOM 912 N N . GLU A 1 110 ? -3.744 21.475 10.893 1.00 88.19 110 GLU A N 1
ATOM 913 C CA . GLU A 1 110 ? -3.527 22.201 12.146 1.00 88.19 110 GLU A CA 1
ATOM 914 C C . GLU A 1 110 ? -3.031 23.632 11.893 1.00 88.19 110 GLU A C 1
ATOM 916 O O . GLU A 1 110 ? -3.551 24.583 12.472 1.00 88.19 110 GLU A O 1
ATOM 921 N N . GLN A 1 111 ? -2.100 23.817 10.953 1.00 85.75 111 GLN A N 1
ATOM 922 C CA . GLN A 1 111 ? -1.667 25.149 10.520 1.00 85.75 111 GLN A CA 1
ATOM 923 C C . GLN A 1 111 ? -2.807 25.965 9.906 1.00 85.75 111 GLN A C 1
ATOM 925 O O . GLN A 1 111 ? -2.884 27.167 10.144 1.00 85.75 111 GLN A O 1
ATOM 930 N N . HIS A 1 112 ? -3.698 25.338 9.134 1.00 84.69 112 HIS A N 1
ATOM 931 C CA . HIS A 1 112 ? -4.889 26.008 8.613 1.00 84.69 112 HIS A CA 1
ATOM 932 C C . HIS A 1 112 ? -5.816 26.478 9.743 1.00 84.69 112 HIS A C 1
ATOM 934 O O . HIS A 1 112 ? -6.269 27.621 9.713 1.00 84.69 112 HIS A O 1
ATOM 940 N N . ILE A 1 113 ? -6.052 25.627 10.746 1.00 84.62 113 ILE A N 1
ATOM 941 C CA . ILE A 1 113 ? -6.908 25.938 11.899 1.00 84.62 113 ILE A CA 1
ATOM 942 C C . ILE A 1 113 ? -6.305 27.074 12.739 1.00 84.62 113 ILE A C 1
ATOM 944 O O . ILE A 1 113 ? -7.014 28.014 13.086 1.00 84.62 113 ILE A O 1
ATOM 948 N N . ASN A 1 114 ? -5.002 27.016 13.028 1.00 85.38 114 ASN A N 1
ATOM 949 C CA . ASN A 1 114 ? -4.339 27.966 13.925 1.00 85.38 114 ASN A CA 1
ATOM 950 C C . ASN A 1 114 ? -4.000 29.302 13.246 1.00 85.38 114 ASN A C 1
ATOM 952 O O . ASN A 1 114 ? -4.145 30.356 13.858 1.00 85.38 114 ASN A O 1
ATOM 956 N N . ASN A 1 115 ? -3.560 29.275 11.983 1.00 80.12 115 ASN A N 1
ATOM 957 C CA . ASN A 1 115 ? -3.021 30.453 11.292 1.00 80.12 115 ASN A CA 1
ATOM 958 C C . ASN A 1 115 ? -3.974 31.039 10.235 1.00 80.12 115 ASN A C 1
ATOM 960 O O . ASN A 1 115 ? -3.590 31.971 9.534 1.00 80.12 115 ASN A O 1
ATOM 964 N N . SER A 1 116 ? -5.188 30.492 10.069 1.00 76.06 116 SER A N 1
ATOM 965 C CA . SER A 1 116 ? -6.169 30.911 9.043 1.00 76.06 116 SER A CA 1
ATOM 966 C C . SER A 1 116 ? -5.621 30.952 7.603 1.00 76.06 116 SER A C 1
ATOM 968 O O . SER A 1 116 ? -6.148 31.652 6.738 1.00 76.06 116 SER A O 1
ATOM 970 N N . LEU A 1 117 ? -4.556 30.197 7.315 1.00 76.25 117 LEU A N 1
ATOM 971 C CA . LEU A 1 117 ? -3.958 30.097 5.981 1.00 76.25 117 LEU A CA 1
ATOM 972 C C . LEU A 1 117 ? -4.914 29.350 5.038 1.00 76.25 117 LEU A C 1
ATOM 974 O O . LEU A 1 117 ? -5.476 28.358 5.478 1.00 76.25 117 LEU A O 1
ATOM 978 N N . PRO A 1 118 ? -5.095 29.701 3.754 1.00 77.25 118 PRO A N 1
ATOM 979 C CA . PRO A 1 118 ? -5.953 28.924 2.856 1.00 77.25 118 PRO A CA 1
ATOM 980 C C . PRO A 1 118 ? -5.520 27.450 2.767 1.00 77.25 118 PRO A C 1
ATOM 982 O O . PRO A 1 118 ? -4.382 27.134 2.414 1.00 77.25 118 PRO A O 1
ATOM 985 N N . LEU A 1 119 ? -6.450 26.535 3.058 1.00 75.62 119 LEU A N 1
ATOM 986 C CA . LEU A 1 119 ? -6.199 25.097 3.006 1.00 75.62 119 LEU A CA 1
ATOM 987 C C . LEU A 1 119 ? -6.054 24.631 1.554 1.00 75.62 119 LEU A C 1
ATOM 989 O O . LEU A 1 119 ? -7.028 24.558 0.800 1.00 75.62 119 LEU A O 1
ATOM 993 N N . ASN A 1 120 ? -4.844 24.235 1.165 1.00 77.44 120 ASN A N 1
ATOM 994 C CA . ASN A 1 120 ? -4.618 23.605 -0.131 1.00 77.44 120 ASN A CA 1
ATOM 995 C C . ASN A 1 120 ? -5.046 22.126 -0.097 1.00 77.44 120 ASN A C 1
ATOM 997 O O . ASN A 1 120 ? -4.224 21.213 -0.000 1.00 77.44 120 ASN A O 1
ATOM 1001 N N . LEU A 1 121 ? -6.358 21.889 -0.209 1.00 75.69 121 LEU A N 1
ATOM 1002 C CA . LEU A 1 121 ? -6.951 20.546 -0.275 1.00 75.69 121 LEU A CA 1
ATOM 1003 C C . LEU A 1 121 ? -6.360 19.710 -1.412 1.00 75.69 121 LEU A C 1
ATOM 1005 O O . LEU A 1 121 ? -6.154 18.506 -1.271 1.00 75.69 121 LEU A O 1
ATOM 1009 N N . LYS A 1 122 ? -6.052 20.350 -2.545 1.00 75.38 122 LYS A N 1
ATOM 1010 C CA . LYS A 1 122 ? -5.456 19.662 -3.689 1.00 75.38 122 LYS A CA 1
ATOM 1011 C C . LYS A 1 122 ? -4.083 19.110 -3.318 1.00 75.38 122 LYS A C 1
ATOM 1013 O O . LYS A 1 122 ? -3.820 17.956 -3.615 1.00 75.38 122 LYS A O 1
ATOM 1018 N N . GLY A 1 123 ? -3.247 19.875 -2.622 1.00 74.06 123 GLY A N 1
ATOM 1019 C CA . GLY A 1 123 ? -1.956 19.411 -2.109 1.00 74.06 123 GLY A CA 1
ATOM 1020 C C . GLY A 1 123 ? -2.087 18.224 -1.151 1.00 74.06 123 GLY A C 1
ATOM 1021 O O . GLY A 1 123 ? -1.328 17.270 -1.265 1.00 74.06 123 GLY A O 1
ATOM 1022 N N . LEU A 1 124 ? -3.100 18.230 -0.279 1.00 78.19 124 LEU A N 1
ATOM 1023 C CA . LEU A 1 124 ? -3.337 17.148 0.684 1.00 78.19 124 LEU A CA 1
ATOM 1024 C C . LEU A 1 124 ? -3.730 15.824 0.006 1.00 78.19 124 LEU A C 1
ATOM 1026 O O . LEU A 1 124 ? -3.293 14.753 0.422 1.00 78.19 124 LEU A O 1
ATOM 1030 N N . PHE A 1 125 ? -4.534 15.893 -1.057 1.00 75.19 125 PHE A N 1
ATOM 1031 C CA . PHE A 1 125 ? -5.027 14.711 -1.775 1.00 75.19 125 PHE A CA 1
ATOM 1032 C C . PHE A 1 125 ? -4.244 14.374 -3.051 1.00 75.19 125 PHE A C 1
ATOM 1034 O O . PHE A 1 125 ? -4.557 13.385 -3.718 1.00 75.19 125 PHE A O 1
ATOM 1041 N N . THR A 1 126 ? -3.228 15.161 -3.413 1.00 70.75 126 THR A N 1
ATOM 1042 C CA . THR A 1 126 ? -2.359 14.854 -4.554 1.00 70.75 126 THR A CA 1
ATOM 1043 C C . THR A 1 126 ? -1.102 14.148 -4.080 1.00 70.75 126 THR A C 1
ATOM 1045 O O . THR A 1 126 ? -0.282 14.673 -3.336 1.00 70.75 126 THR A O 1
ATOM 1048 N N . THR A 1 127 ? -0.929 12.916 -4.541 1.00 64.38 127 THR A N 1
ATOM 1049 C CA . THR A 1 127 ? 0.304 12.172 -4.313 1.00 64.38 127 THR A CA 1
ATOM 1050 C C . THR A 1 127 ? 1.340 12.605 -5.341 1.00 64.38 127 THR A C 1
ATOM 1052 O O . THR A 1 127 ? 1.149 12.350 -6.533 1.00 64.38 127 THR A O 1
ATOM 1055 N N . ASN A 1 128 ? 2.459 13.191 -4.909 1.00 65.31 128 ASN A N 1
ATOM 1056 C CA . ASN A 1 128 ? 3.626 13.286 -5.779 1.00 65.31 128 ASN A CA 1
ATOM 1057 C C . ASN A 1 128 ? 4.281 11.898 -5.871 1.00 65.31 128 ASN A C 1
ATOM 1059 O O . ASN A 1 128 ? 5.063 11.487 -5.012 1.00 65.31 128 ASN A O 1
ATOM 1063 N N . VAL A 1 129 ? 3.863 11.121 -6.872 1.00 62.50 129 VAL A N 1
ATOM 1064 C CA . VAL A 1 129 ? 4.339 9.748 -7.076 1.00 62.50 129 VAL A CA 1
ATOM 1065 C C . VAL A 1 129 ? 5.821 9.745 -7.469 1.00 62.50 129 VAL A C 1
ATOM 1067 O O . VAL A 1 129 ? 6.538 8.831 -7.065 1.00 62.50 129 VAL A O 1
ATOM 1070 N N . SER A 1 130 ? 6.309 10.775 -8.171 1.00 60.47 130 SER A N 1
ATOM 1071 C CA . SER A 1 130 ? 7.681 10.809 -8.693 1.00 60.47 130 SER A CA 1
ATOM 1072 C C . SER A 1 130 ? 8.742 11.043 -7.618 1.00 60.47 130 SER A C 1
ATOM 1074 O O . SER A 1 130 ? 9.856 10.565 -7.775 1.00 60.47 130 SER A O 1
ATOM 1076 N N . THR A 1 131 ? 8.417 11.698 -6.498 1.00 65.31 131 THR A N 1
ATOM 1077 C CA . THR A 1 131 ? 9.395 11.957 -5.418 1.00 65.31 131 THR A CA 1
ATOM 1078 C C . THR A 1 131 ? 9.868 10.683 -4.710 1.00 65.31 131 THR A C 1
ATOM 1080 O O . THR A 1 131 ? 10.946 10.658 -4.129 1.00 65.31 131 THR A O 1
ATOM 1083 N N . PHE A 1 132 ? 9.069 9.615 -4.739 1.00 65.56 132 PHE A N 1
ATOM 1084 C CA . PHE A 1 132 ? 9.327 8.408 -3.945 1.00 65.56 132 PHE A CA 1
ATOM 1085 C C . PHE A 1 132 ? 9.436 7.136 -4.778 1.00 65.56 132 PHE A C 1
ATOM 1087 O O . PHE A 1 132 ? 9.644 6.065 -4.210 1.00 65.56 132 PHE A O 1
ATOM 1094 N N . CYS A 1 133 ? 9.248 7.232 -6.093 1.00 77.75 133 CYS A N 1
ATOM 1095 C CA . CYS A 1 133 ? 9.333 6.099 -7.001 1.00 77.75 133 CYS A CA 1
ATOM 1096 C C . CYS A 1 133 ? 10.611 6.200 -7.821 1.00 77.75 133 CYS A C 1
ATOM 1098 O O . CYS A 1 133 ? 10.938 7.262 -8.338 1.00 77.75 133 CYS A O 1
ATOM 1100 N N . ASN A 1 134 ? 11.311 5.079 -7.958 1.00 86.31 134 ASN A N 1
ATOM 1101 C CA . ASN A 1 134 ? 12.475 4.998 -8.833 1.00 86.31 134 ASN A CA 1
ATOM 1102 C C . ASN A 1 134 ? 12.055 5.044 -10.300 1.00 86.31 134 ASN A C 1
ATOM 1104 O O . ASN A 1 134 ? 12.826 5.469 -11.144 1.00 86.31 134 ASN A O 1
ATOM 1108 N N . VAL A 1 135 ? 10.846 4.573 -10.607 1.00 89.88 135 VAL A N 1
ATOM 1109 C CA . VAL A 1 135 ? 10.333 4.477 -11.973 1.00 89.88 135 VAL A CA 1
ATOM 1110 C C . VAL A 1 135 ? 8.855 4.856 -11.980 1.00 89.88 135 VAL A C 1
ATOM 1112 O O . VAL A 1 135 ? 8.115 4.547 -11.041 1.00 89.88 135 VAL A O 1
ATOM 1115 N N . THR A 1 136 ? 8.408 5.510 -13.046 1.00 91.44 136 THR A N 1
ATOM 1116 C CA . THR A 1 136 ? 7.002 5.819 -13.310 1.00 91.44 136 THR A CA 1
ATOM 1117 C C . THR A 1 136 ? 6.565 5.210 -14.639 1.00 91.44 136 THR A C 1
ATOM 1119 O O . THR A 1 136 ? 7.172 5.429 -15.681 1.00 91.44 136 THR A O 1
ATOM 1122 N N . ILE A 1 137 ? 5.494 4.420 -14.604 1.00 92.19 137 ILE A N 1
ATOM 1123 C CA . ILE A 1 137 ? 4.849 3.847 -15.786 1.00 92.19 137 ILE A CA 1
ATOM 1124 C C . ILE A 1 137 ? 3.624 4.700 -16.084 1.00 92.19 137 ILE A C 1
ATOM 1126 O O . ILE A 1 137 ? 2.708 4.792 -15.263 1.00 92.19 137 ILE A O 1
ATOM 1130 N N . HIS A 1 138 ? 3.589 5.298 -17.264 1.00 91.75 138 HIS A N 1
ATOM 1131 C CA . HIS A 1 138 ? 2.481 6.121 -17.702 1.00 91.75 138 HIS A CA 1
ATOM 1132 C C . HIS A 1 138 ? 1.505 5.337 -18.588 1.00 91.75 138 HIS A C 1
ATOM 1134 O O . HIS A 1 138 ? 1.873 4.727 -19.598 1.00 91.75 138 HIS A O 1
ATOM 1140 N N . ILE A 1 139 ? 0.232 5.383 -18.209 1.00 90.44 139 ILE A N 1
ATOM 1141 C CA . ILE A 1 139 ? -0.885 4.683 -18.838 1.00 90.44 139 ILE A CA 1
ATOM 1142 C C . ILE A 1 139 ? -1.638 5.630 -19.771 1.00 90.44 139 ILE A C 1
ATOM 1144 O O . ILE A 1 139 ? -1.899 6.791 -19.461 1.00 90.44 139 ILE A O 1
ATOM 1148 N N . ARG A 1 140 ? -2.069 5.124 -20.926 1.00 87.81 140 ARG A N 1
ATOM 1149 C CA . ARG A 1 140 ? -2.949 5.864 -21.829 1.00 87.81 140 ARG A CA 1
ATOM 1150 C C . ARG A 1 140 ? -4.327 6.025 -21.196 1.00 87.81 140 ARG A C 1
ATOM 1152 O O . ARG A 1 140 ? -5.030 5.048 -20.946 1.00 87.81 140 ARG A O 1
ATOM 1159 N N . ARG A 1 141 ? -4.777 7.274 -21.068 1.00 79.38 141 ARG A N 1
ATOM 1160 C CA . ARG A 1 141 ? -6.075 7.645 -20.468 1.00 79.38 141 ARG A CA 1
ATOM 1161 C C . ARG A 1 141 ? -7.293 6.927 -21.059 1.00 79.38 141 ARG A C 1
ATOM 1163 O O . ARG A 1 141 ? -8.294 6.764 -20.367 1.00 79.38 141 ARG A O 1
ATOM 1170 N N . ARG A 1 142 ? -7.215 6.464 -22.314 1.00 77.44 142 ARG A N 1
ATOM 1171 C CA . ARG A 1 142 ? -8.292 5.700 -22.973 1.00 77.44 142 ARG A CA 1
ATOM 1172 C C . ARG A 1 142 ? -8.624 4.371 -22.279 1.00 77.44 142 ARG A C 1
ATOM 1174 O O . ARG A 1 142 ? -9.730 3.885 -22.445 1.00 77.44 142 ARG A O 1
ATOM 1181 N N . HIS A 1 143 ? -7.687 3.803 -21.519 1.00 75.00 143 HIS A N 1
ATOM 1182 C CA . HIS A 1 143 ? -7.861 2.527 -20.815 1.00 75.00 143 HIS A CA 1
ATOM 1183 C C . HIS A 1 143 ? -8.251 2.701 -19.340 1.00 75.00 143 HIS A C 1
ATOM 1185 O O . HIS A 1 143 ? -8.332 1.722 -18.604 1.00 75.00 143 HIS A O 1
ATOM 1191 N N . MET A 1 144 ? -8.491 3.936 -18.891 1.00 75.06 144 MET A N 1
ATOM 1192 C CA . MET A 1 144 ? -8.941 4.202 -17.529 1.00 75.06 144 MET A CA 1
ATOM 1193 C C . MET A 1 144 ? -10.447 3.976 -17.406 1.00 75.06 144 MET A C 1
ATOM 1195 O O . MET A 1 144 ? -11.230 4.638 -18.078 1.00 75.06 144 MET A O 1
ATOM 1199 N N . VAL A 1 145 ? -10.846 3.084 -16.497 1.00 67.06 145 VAL A N 1
ATOM 1200 C CA . VAL A 1 145 ? -12.251 2.677 -16.289 1.00 67.06 145 VAL A CA 1
ATOM 1201 C C . VAL A 1 145 ? -13.142 3.833 -15.819 1.00 67.06 145 VAL A C 1
ATOM 1203 O O . VAL A 1 145 ? -14.333 3.867 -16.109 1.00 67.06 145 VAL A O 1
ATOM 1206 N N . ARG A 1 146 ? -12.581 4.808 -15.095 1.00 65.75 146 ARG A N 1
ATOM 1207 C CA . ARG A 1 146 ? -13.325 5.943 -14.529 1.00 65.75 146 ARG A CA 1
ATOM 1208 C C . ARG A 1 146 ? -12.980 7.236 -15.253 1.00 65.75 146 ARG A C 1
ATOM 1210 O O . ARG A 1 146 ? -12.264 8.088 -14.732 1.00 65.75 146 ARG A O 1
ATOM 1217 N N . GLN A 1 147 ? -13.484 7.374 -16.472 1.00 61.03 147 GLN A N 1
ATOM 1218 C CA . GLN A 1 147 ? -13.554 8.674 -17.136 1.00 61.03 147 GLN A CA 1
ATOM 1219 C C . GLN A 1 147 ? -14.753 9.460 -16.590 1.00 61.03 147 GLN A C 1
ATOM 1221 O O . GLN A 1 147 ? -15.714 8.870 -16.091 1.00 61.03 147 GLN A O 1
ATOM 1226 N N . LYS A 1 148 ? -14.709 10.799 -16.662 1.00 57.06 148 LYS A N 1
ATOM 1227 C CA . LYS A 1 148 ? -15.924 11.604 -16.458 1.00 57.06 148 LYS A CA 1
ATOM 1228 C C . LYS A 1 148 ? -16.999 11.033 -17.380 1.00 57.06 148 LYS A C 1
ATOM 1230 O O . LYS A 1 148 ? -16.729 10.861 -18.565 1.00 57.06 148 LYS A O 1
ATOM 1235 N N . VAL A 1 149 ? -18.178 10.731 -16.839 1.00 55.81 149 VAL A N 1
ATOM 1236 C CA . VAL A 1 149 ? -19.317 10.286 -17.645 1.00 55.81 149 VAL A CA 1
ATOM 1237 C C . VAL A 1 149 ? -19.654 11.426 -18.598 1.00 55.81 149 VAL A C 1
ATOM 1239 O O . VAL A 1 149 ? -20.254 12.422 -18.198 1.00 55.81 149 VAL A O 1
ATOM 1242 N N . ILE A 1 150 ? -19.217 11.313 -19.849 1.00 55.59 150 ILE A N 1
ATOM 1243 C CA . ILE A 1 150 ? -19.645 12.223 -20.903 1.00 55.59 150 ILE A CA 1
ATOM 1244 C C . ILE A 1 150 ? -21.061 11.775 -21.251 1.00 55.59 150 ILE A C 1
ATOM 1246 O O . ILE A 1 150 ? -21.255 10.766 -21.926 1.00 55.59 150 ILE A O 1
ATOM 1250 N N . HIS A 1 151 ? -22.062 12.484 -20.727 1.00 57.31 151 HIS A N 1
ATOM 1251 C CA . HIS A 1 151 ? -23.421 12.347 -21.234 1.00 57.31 151 HIS A CA 1
ATOM 1252 C C . HIS A 1 151 ? -23.411 12.808 -22.693 1.00 57.31 151 HIS A C 1
ATOM 1254 O O . HIS A 1 151 ? -23.218 13.990 -22.964 1.00 57.31 151 HIS A O 1
ATOM 1260 N N . GLY A 1 152 ? -23.589 11.869 -23.623 1.00 58.19 152 GLY A N 1
ATOM 1261 C CA . GLY A 1 152 ? -23.814 12.184 -25.033 1.00 58.19 152 GLY A CA 1
ATOM 1262 C C . GLY A 1 152 ? -22.802 11.576 -26.000 1.00 58.19 152 GLY A C 1
ATOM 1263 O O . GLY A 1 152 ? -21.811 12.202 -26.359 1.00 58.19 152 GLY A O 1
ATOM 1264 N N . LYS A 1 153 ? -23.108 10.365 -26.463 1.00 58.12 153 LYS A N 1
ATOM 1265 C CA . LYS A 1 153 ? -23.219 9.931 -27.870 1.00 58.12 153 LYS A CA 1
ATOM 1266 C C . LYS A 1 153 ? -23.276 8.407 -27.866 1.00 58.12 153 LYS A C 1
ATOM 1268 O O . LYS A 1 153 ? -22.498 7.764 -27.167 1.00 58.12 153 LYS A O 1
ATOM 1273 N N . LEU A 1 154 ? -24.196 7.843 -28.648 1.00 59.66 154 LEU A N 1
ATOM 1274 C CA . LEU A 1 154 ? -24.182 6.419 -28.978 1.00 59.66 154 LEU A CA 1
ATOM 1275 C C . LEU A 1 154 ? -22.796 6.069 -29.525 1.00 59.66 154 LEU A C 1
ATOM 1277 O O . LEU A 1 154 ? -22.314 6.693 -30.473 1.00 59.66 154 LEU A O 1
ATOM 1281 N N . ILE A 1 155 ? -22.133 5.119 -28.874 1.00 61.88 155 ILE A N 1
ATOM 1282 C CA . ILE A 1 155 ? -20.837 4.623 -29.315 1.00 61.88 155 ILE A CA 1
ATOM 1283 C C . ILE A 1 155 ? -21.113 3.779 -30.563 1.00 61.88 155 ILE A C 1
ATOM 1285 O O . ILE A 1 155 ? -21.661 2.686 -30.457 1.00 61.88 155 ILE A O 1
ATOM 1289 N N . ASN A 1 156 ? -20.748 4.276 -31.746 1.00 62.94 156 ASN A N 1
ATOM 1290 C CA . ASN A 1 156 ? -20.671 3.443 -32.945 1.00 62.94 156 ASN A CA 1
ATOM 1291 C C . ASN A 1 156 ? -19.400 2.588 -32.830 1.00 62.94 156 ASN A C 1
ATOM 1293 O O . ASN A 1 156 ? -18.324 2.999 -33.259 1.00 62.94 156 ASN A O 1
ATOM 1297 N N . GLY A 1 157 ? -19.509 1.442 -32.161 1.00 68.25 157 GLY A N 1
ATOM 1298 C CA . GLY A 1 157 ? -18.396 0.538 -31.889 1.00 68.25 157 GLY A CA 1
ATOM 1299 C C . GLY A 1 157 ? -18.804 -0.625 -30.981 1.00 68.25 157 GLY A C 1
ATOM 1300 O O . GLY A 1 157 ? -19.946 -0.669 -30.520 1.00 68.25 157 GLY A O 1
ATOM 1301 N N . PRO A 1 158 ? -17.896 -1.582 -30.725 1.00 67.38 158 PRO A N 1
ATOM 1302 C CA . PRO A 1 158 ? -18.165 -2.680 -29.805 1.00 67.38 158 PRO A CA 1
ATOM 1303 C C . PRO A 1 158 ? -18.506 -2.138 -28.413 1.00 67.38 158 PRO A C 1
ATOM 1305 O O . PRO A 1 158 ? -17.856 -1.217 -27.912 1.00 67.38 158 PRO A O 1
ATOM 1308 N N . LEU A 1 159 ? -19.543 -2.711 -27.801 1.00 68.75 159 LEU A N 1
ATOM 1309 C CA . LEU A 1 159 ? -19.995 -2.336 -26.465 1.00 68.75 159 LEU A CA 1
ATOM 1310 C C . LEU A 1 159 ? -18.870 -2.566 -25.439 1.00 68.75 159 LEU A C 1
ATOM 1312 O O . LEU A 1 159 ? -18.167 -3.578 -25.525 1.00 68.75 159 LEU A O 1
ATOM 1316 N N . PRO A 1 160 ? -18.684 -1.660 -24.461 1.00 70.31 160 PRO A N 1
ATOM 1317 C CA . PRO A 1 160 ? -17.713 -1.874 -23.399 1.00 70.31 160 PRO A CA 1
ATOM 1318 C C . PRO A 1 160 ? -18.093 -3.114 -22.582 1.00 70.31 160 PRO A C 1
ATOM 1320 O O . PRO A 1 160 ? -19.244 -3.276 -22.174 1.00 70.31 160 PRO A O 1
ATOM 1323 N N . VAL A 1 161 ? -17.115 -3.985 -22.335 1.00 74.31 161 VAL A N 1
ATOM 1324 C CA . VAL A 1 161 ? -17.299 -5.174 -21.496 1.00 74.31 161 VAL A CA 1
ATOM 1325 C C . VAL A 1 161 ? -17.479 -4.729 -20.045 1.00 74.31 161 VAL A C 1
ATOM 1327 O O . VAL A 1 161 ? -16.633 -4.022 -19.493 1.00 74.31 161 VAL A O 1
ATOM 1330 N N . ILE A 1 162 ? -18.591 -5.137 -19.437 1.00 71.06 162 ILE A N 1
ATOM 1331 C CA . ILE A 1 162 ? -18.909 -4.848 -18.035 1.00 71.06 162 ILE A CA 1
ATOM 1332 C C . ILE A 1 162 ? -17.834 -5.485 -17.136 1.00 71.06 162 ILE A C 1
ATOM 1334 O O . ILE A 1 162 ? -17.371 -6.590 -17.405 1.00 71.06 162 ILE A O 1
ATOM 1338 N N . ASP A 1 163 ? -17.415 -4.766 -16.091 1.00 74.69 163 ASP A N 1
ATOM 1339 C CA . ASP A 1 163 ? -16.400 -5.180 -15.104 1.00 74.69 163 ASP A CA 1
ATOM 1340 C C . ASP A 1 163 ? -14.985 -5.472 -15.636 1.00 74.69 163 ASP A C 1
ATOM 1342 O O . ASP A 1 163 ? -14.115 -5.918 -14.880 1.00 74.69 163 ASP A O 1
ATOM 1346 N N . TYR A 1 164 ? -14.698 -5.151 -16.899 1.00 82.00 164 TYR A N 1
ATOM 1347 C CA . TYR A 1 164 ? -13.344 -5.247 -17.432 1.00 82.00 164 TYR A CA 1
ATOM 1348 C C . TYR A 1 164 ? -12.495 -4.028 -17.038 1.00 82.00 164 TYR A C 1
ATOM 1350 O O . TYR A 1 164 ? -12.741 -2.902 -17.474 1.00 82.00 164 TYR A O 1
ATOM 1358 N N . ASP A 1 165 ? -11.461 -4.262 -16.225 1.00 86.12 165 ASP A N 1
ATOM 1359 C CA . ASP A 1 165 ? -10.471 -3.256 -15.830 1.00 86.12 165 ASP A CA 1
ATOM 1360 C C . ASP A 1 165 ? -9.071 -3.674 -16.318 1.00 86.12 165 ASP A C 1
ATOM 1362 O O . ASP A 1 165 ? -8.356 -4.398 -15.612 1.00 86.12 165 ASP A O 1
ATOM 1366 N N . PRO A 1 166 ? -8.645 -3.215 -17.513 1.00 87.44 166 PRO A N 1
ATOM 1367 C CA . PRO A 1 166 ? -7.362 -3.611 -18.093 1.00 87.44 166 PRO A CA 1
ATOM 1368 C C . PRO A 1 166 ? -6.171 -3.168 -17.233 1.00 87.44 166 PRO A C 1
ATOM 1370 O O . PRO A 1 166 ? -5.130 -3.824 -17.225 1.00 87.44 166 PRO A O 1
ATOM 1373 N N . ILE A 1 167 ? -6.314 -2.072 -16.481 1.00 88.81 167 ILE A N 1
ATOM 1374 C CA . ILE A 1 167 ? -5.256 -1.551 -15.612 1.00 88.81 167 ILE A CA 1
ATOM 1375 C C . ILE A 1 167 ? -5.092 -2.468 -14.400 1.00 88.81 167 ILE A C 1
ATOM 1377 O O . ILE A 1 167 ? -3.968 -2.826 -14.045 1.00 88.81 167 ILE A O 1
ATOM 1381 N N . ARG A 1 168 ? -6.201 -2.900 -13.787 1.00 89.38 168 ARG A N 1
ATOM 1382 C CA . ARG A 1 168 ? -6.171 -3.856 -12.672 1.00 89.38 168 ARG A CA 1
ATOM 1383 C C . ARG A 1 168 ? -5.504 -5.169 -13.070 1.00 89.38 168 ARG A C 1
ATOM 1385 O O . ARG A 1 168 ? -4.668 -5.666 -12.313 1.00 89.38 168 ARG A O 1
ATOM 1392 N N . ASP A 1 169 ? -5.848 -5.712 -14.233 1.00 90.19 169 ASP A N 1
ATOM 1393 C CA . ASP A 1 169 ? -5.269 -6.966 -14.723 1.00 90.19 169 ASP A CA 1
ATOM 1394 C C . ASP A 1 169 ? -3.783 -6.818 -15.050 1.00 90.19 169 ASP A C 1
ATOM 1396 O O . ASP A 1 169 ? -2.975 -7.677 -14.684 1.00 90.19 169 ASP A O 1
ATOM 1400 N N . TYR A 1 170 ? -3.401 -5.694 -15.655 1.00 93.00 170 TYR A N 1
ATOM 1401 C CA . TYR A 1 170 ? -2.003 -5.361 -15.899 1.00 93.00 170 TYR A CA 1
ATOM 1402 C C . TYR A 1 170 ? -1.194 -5.298 -14.593 1.00 93.00 170 TYR A C 1
ATOM 1404 O O . TYR A 1 170 ? -0.160 -5.952 -14.463 1.00 93.00 170 TYR A O 1
ATOM 1412 N N . ILE A 1 171 ? -1.696 -4.601 -13.570 1.00 92.12 171 ILE A N 1
ATOM 1413 C CA . ILE A 1 171 ? -1.015 -4.500 -12.270 1.00 92.12 171 ILE A CA 1
ATOM 1414 C C . ILE A 1 171 ? -0.952 -5.850 -11.559 1.00 92.12 171 ILE A C 1
ATOM 1416 O O . ILE A 1 171 ? 0.045 -6.156 -10.901 1.00 92.12 171 ILE A O 1
ATOM 1420 N N . LYS A 1 172 ? -1.993 -6.679 -11.689 1.00 92.50 172 LYS A N 1
ATOM 1421 C CA . LYS A 1 172 ? -1.983 -8.046 -11.162 1.00 92.50 172 LYS A CA 1
ATOM 1422 C C . LYS A 1 172 ? -0.841 -8.853 -11.783 1.00 92.50 172 LYS A C 1
ATOM 1424 O O . LYS A 1 172 ? -0.082 -9.466 -11.035 1.00 92.50 172 LYS A O 1
ATOM 1429 N N . ARG A 1 173 ? -0.667 -8.790 -13.108 1.00 94.12 173 ARG A N 1
ATOM 1430 C CA . ARG A 1 173 ? 0.449 -9.447 -13.814 1.00 94.12 173 ARG A CA 1
ATOM 1431 C C . ARG A 1 173 ? 1.807 -8.897 -13.380 1.00 94.12 173 ARG A C 1
ATOM 1433 O O . ARG A 1 173 ? 2.690 -9.678 -13.041 1.00 94.12 173 ARG A O 1
ATOM 1440 N N . LEU A 1 174 ? 1.957 -7.574 -13.283 1.00 94.25 174 LEU A N 1
ATOM 1441 C CA . LEU A 1 174 ? 3.194 -6.953 -12.790 1.00 94.25 174 LEU A CA 1
ATOM 1442 C C . LEU A 1 174 ? 3.574 -7.454 -11.390 1.00 94.25 174 LEU A C 1
ATOM 1444 O O . LEU A 1 174 ? 4.719 -7.829 -11.144 1.00 94.25 174 LEU A O 1
ATOM 1448 N N . ARG A 1 175 ? 2.607 -7.510 -10.467 1.00 92.31 175 ARG A N 1
ATOM 1449 C CA . ARG A 1 175 ? 2.837 -8.021 -9.108 1.00 92.31 175 ARG A CA 1
ATOM 1450 C C . ARG A 1 175 ? 3.199 -9.507 -9.111 1.00 92.31 175 ARG A C 1
ATOM 1452 O O . ARG A 1 175 ? 4.068 -9.909 -8.345 1.00 92.31 175 ARG A O 1
ATOM 1459 N N . GLN A 1 176 ? 2.588 -10.314 -9.973 1.00 91.56 176 GLN A N 1
ATOM 1460 C CA . GLN A 1 176 ? 2.923 -11.736 -10.095 1.00 91.56 176 GLN A CA 1
ATOM 1461 C C . GLN A 1 176 ? 4.360 -11.948 -10.591 1.00 91.56 176 GLN A C 1
ATOM 1463 O O . GLN A 1 176 ? 5.086 -12.747 -10.008 1.00 91.56 176 GLN A O 1
ATOM 1468 N N . CYS A 1 177 ? 4.795 -11.199 -11.607 1.00 91.19 177 CYS A N 1
ATOM 1469 C CA . CYS A 1 177 ? 6.110 -11.384 -12.224 1.00 91.19 177 CYS A CA 1
ATOM 1470 C C . CYS A 1 177 ? 7.259 -10.719 -11.447 1.00 91.19 177 CYS A C 1
ATOM 1472 O O . CYS A 1 177 ? 8.370 -11.247 -11.428 1.00 91.19 177 CYS A O 1
ATOM 1474 N N . PHE A 1 178 ? 7.013 -9.574 -10.800 1.00 91.75 178 PHE A N 1
ATOM 1475 C CA . PHE A 1 178 ? 8.079 -8.706 -10.275 1.00 91.75 178 PHE A CA 1
ATOM 1476 C C . PHE A 1 178 ? 7.960 -8.377 -8.784 1.00 91.75 178 PHE A C 1
ATOM 1478 O O . PHE A 1 178 ? 8.736 -7.564 -8.283 1.00 91.75 178 PHE A O 1
ATOM 1485 N N . SER A 1 179 ? 7.047 -9.008 -8.035 1.00 87.81 179 SER A N 1
ATOM 1486 C CA . SER A 1 179 ? 6.930 -8.775 -6.582 1.00 87.81 179 SER A CA 1
ATOM 1487 C C . SER A 1 179 ? 8.210 -9.078 -5.805 1.00 87.81 179 SER A C 1
ATOM 1489 O O . SER A 1 179 ? 8.403 -8.521 -4.726 1.00 87.81 179 SER A O 1
ATOM 1491 N N . SER A 1 180 ? 9.107 -9.926 -6.310 1.00 87.81 180 SER A N 1
ATOM 1492 C CA . SER A 1 180 ? 10.398 -10.205 -5.670 1.00 87.81 180 SER A CA 1
ATOM 1493 C C . SER A 1 180 ? 11.378 -9.028 -5.762 1.00 87.81 180 SER A C 1
ATOM 1495 O O . SER A 1 180 ? 12.202 -8.854 -4.863 1.00 87.81 180 SER A O 1
ATOM 1497 N N . VAL A 1 181 ? 11.260 -8.191 -6.799 1.00 88.88 181 VAL A N 1
ATOM 1498 C CA . VAL A 1 181 ? 12.226 -7.130 -7.129 1.00 88.88 181 VAL A CA 1
ATOM 1499 C C . VAL A 1 181 ? 11.661 -5.730 -6.883 1.00 88.88 181 VAL A C 1
ATOM 1501 O O . VAL A 1 181 ? 12.395 -4.845 -6.447 1.00 88.88 181 VAL A O 1
ATOM 1504 N N . ALA A 1 182 ? 10.361 -5.526 -7.100 1.00 90.50 182 ALA A N 1
ATOM 1505 C CA . ALA A 1 182 ? 9.732 -4.210 -7.088 1.00 90.50 182 ALA A CA 1
ATOM 1506 C C . ALA A 1 182 ? 8.397 -4.174 -6.326 1.00 90.50 182 ALA A C 1
ATOM 1508 O O . ALA A 1 182 ? 7.733 -5.189 -6.104 1.00 90.50 182 ALA A O 1
ATOM 1509 N N . LEU A 1 183 ? 8.004 -2.967 -5.922 1.00 88.75 183 LEU A N 1
ATOM 1510 C CA . LEU A 1 183 ? 6.695 -2.625 -5.370 1.00 88.75 183 LEU A CA 1
ATOM 1511 C C . LEU A 1 183 ? 5.969 -1.684 -6.332 1.00 88.75 183 LEU A C 1
ATOM 1513 O O . LEU A 1 183 ? 6.572 -0.745 -6.844 1.00 88.75 183 LEU A O 1
ATOM 1517 N N . PHE A 1 184 ? 4.669 -1.914 -6.531 1.00 89.12 184 PHE A N 1
ATOM 1518 C CA . PHE A 1 184 ? 3.841 -1.174 -7.485 1.00 89.12 184 PHE A CA 1
ATOM 1519 C C . PHE A 1 184 ? 2.746 -0.379 -6.771 1.00 89.12 184 PHE A C 1
ATOM 1521 O O . PHE A 1 184 ? 1.866 -0.953 -6.114 1.00 89.12 184 PHE A O 1
ATOM 1528 N N . PHE A 1 185 ? 2.778 0.936 -6.962 1.00 86.00 185 PHE A N 1
ATOM 1529 C CA . PHE A 1 185 ? 1.851 1.917 -6.415 1.00 86.00 185 PHE A CA 1
ATOM 1530 C C . PHE A 1 185 ? 1.012 2.504 -7.536 1.00 86.00 185 PHE A C 1
ATOM 1532 O O . PHE A 1 185 ? 1.540 3.087 -8.473 1.00 86.00 185 PHE A O 1
ATOM 1539 N N . TYR A 1 186 ? -0.302 2.393 -7.434 1.00 84.94 186 TYR A N 1
ATOM 1540 C CA . TYR A 1 186 ? -1.201 3.002 -8.402 1.00 84.94 186 TYR A CA 1
ATOM 1541 C C . TYR A 1 186 ? -2.446 3.503 -7.694 1.00 84.94 186 TYR A C 1
ATOM 1543 O O . TYR A 1 186 ? -2.849 2.972 -6.655 1.00 84.94 186 TYR A O 1
ATOM 1551 N N . ASN A 1 187 ? -3.072 4.517 -8.274 1.00 80.00 187 ASN A N 1
ATOM 1552 C CA . ASN A 1 187 ? -4.352 4.996 -7.800 1.00 80.00 187 ASN A CA 1
ATOM 1553 C C . ASN A 1 187 ? -5.470 4.343 -8.621 1.00 80.00 187 ASN A C 1
ATOM 1555 O O . ASN A 1 187 ? -5.635 4.627 -9.804 1.00 80.00 187 ASN A O 1
ATOM 1559 N N . LYS A 1 188 ? -6.257 3.479 -7.972 1.00 76.12 188 LYS A N 1
ATOM 1560 C CA . LYS A 1 188 ? -7.394 2.777 -8.592 1.00 76.12 188 LYS A CA 1
ATOM 1561 C C . LYS A 1 188 ? -8.476 3.727 -9.121 1.00 76.12 188 LYS A C 1
ATOM 1563 O O . LYS A 1 188 ? -9.243 3.354 -10.002 1.00 76.12 188 LYS A O 1
ATOM 1568 N N . TYR A 1 189 ? -8.594 4.920 -8.546 1.00 72.19 189 TYR A N 1
ATOM 1569 C CA . TYR A 1 189 ? -9.696 5.832 -8.844 1.00 72.19 189 TYR A CA 1
ATOM 1570 C C . TYR A 1 189 ? -9.288 6.977 -9.758 1.00 72.19 189 TYR A C 1
ATOM 1572 O O . TYR A 1 189 ? -10.083 7.371 -10.606 1.00 72.19 189 TYR A O 1
ATOM 1580 N N . VAL A 1 190 ? -8.084 7.523 -9.571 1.00 70.38 190 VAL A N 1
ATOM 1581 C CA . VAL A 1 190 ? -7.630 8.734 -10.265 1.00 70.38 190 VAL A CA 1
ATOM 1582 C C . VAL A 1 190 ? -6.126 8.688 -10.505 1.00 70.38 190 VAL A C 1
ATOM 1584 O O . VAL A 1 190 ? -5.343 8.803 -9.573 1.00 70.38 190 VAL A O 1
ATOM 1587 N N . GLY A 1 191 ? -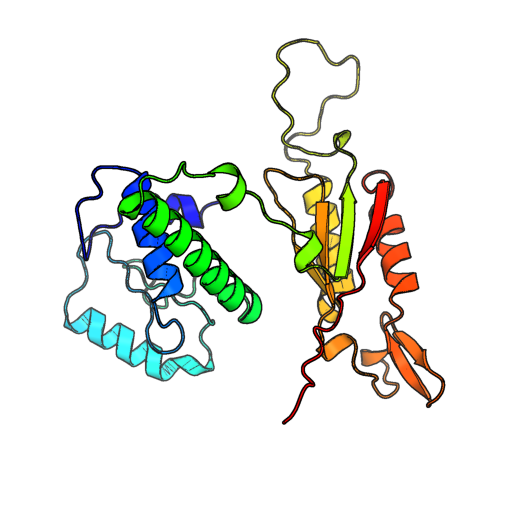5.702 8.617 -11.756 1.00 75.56 191 GLY A N 1
ATOM 1588 C CA . GLY A 1 191 ? -4.291 8.740 -12.114 1.00 75.56 191 GLY A CA 1
ATOM 1589 C C . GLY A 1 191 ? -3.919 7.864 -13.295 1.00 75.56 191 GLY A C 1
ATOM 1590 O O . GLY A 1 191 ? -4.327 6.712 -13.385 1.00 75.56 191 GLY A O 1
ATOM 1591 N N . ASP A 1 192 ? -3.126 8.429 -14.190 1.00 84.81 192 ASP A N 1
ATOM 1592 C CA . ASP A 1 192 ? -2.556 7.772 -15.362 1.00 84.81 192 ASP A CA 1
ATOM 1593 C C . ASP A 1 192 ? -1.118 7.294 -15.104 1.00 84.81 192 ASP A C 1
ATOM 1595 O O . ASP A 1 192 ? -0.389 6.992 -16.043 1.00 84.81 192 ASP A O 1
ATOM 1599 N N . VAL A 1 193 ? -0.699 7.204 -13.836 1.00 87.25 193 VAL A N 1
ATOM 1600 C CA . VAL A 1 193 ? 0.671 6.847 -13.448 1.00 87.25 193 VAL A CA 1
ATOM 1601 C C . VAL A 1 193 ? 0.671 5.704 -12.438 1.00 87.25 193 VAL A C 1
ATOM 1603 O O . VAL A 1 193 ? -0.007 5.760 -11.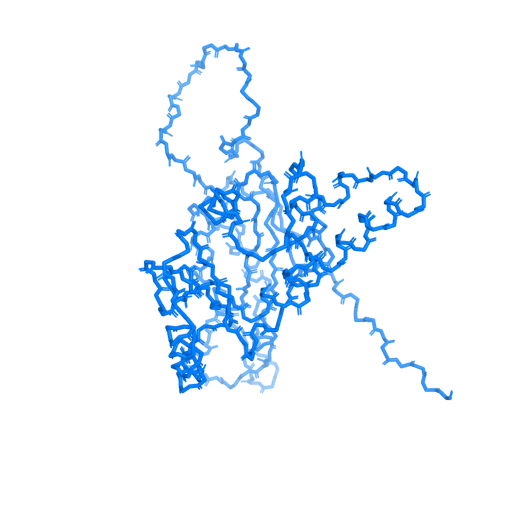409 1.00 87.25 193 VAL A O 1
ATOM 1606 N N . ILE A 1 194 ? 1.485 4.685 -12.715 1.00 89.62 194 ILE A N 1
ATOM 1607 C CA . ILE A 1 194 ? 1.893 3.660 -11.753 1.00 89.62 194 ILE A CA 1
ATOM 1608 C C . ILE A 1 194 ? 3.320 3.990 -11.312 1.00 89.62 194 ILE A C 1
ATOM 1610 O O . ILE A 1 194 ? 4.241 4.032 -12.124 1.00 89.62 194 ILE A O 1
ATOM 1614 N N . GLY A 1 195 ? 3.513 4.213 -10.020 1.00 89.62 195 GLY A N 1
ATOM 1615 C CA . GLY A 1 195 ? 4.828 4.343 -9.409 1.00 89.62 195 GLY A CA 1
ATOM 1616 C C . GLY A 1 195 ? 5.429 2.982 -9.073 1.00 89.62 195 GLY A C 1
ATOM 1617 O O . GLY A 1 195 ? 4.739 2.100 -8.560 1.00 89.62 195 GLY A O 1
ATOM 1618 N N . VAL A 1 196 ? 6.722 2.820 -9.323 1.00 90.88 196 VAL A N 1
ATOM 1619 C CA . VAL A 1 196 ? 7.474 1.601 -9.029 1.00 90.88 196 VAL A CA 1
ATOM 1620 C C . VAL A 1 196 ? 8.654 1.930 -8.119 1.00 90.88 196 VAL A C 1
ATOM 1622 O O . VAL A 1 196 ? 9.398 2.886 -8.350 1.00 90.88 196 VAL A O 1
ATOM 1625 N N . VAL A 1 197 ? 8.819 1.131 -7.066 1.00 88.50 197 VAL A N 1
ATOM 1626 C CA . VAL A 1 197 ? 9.927 1.242 -6.107 1.00 88.50 197 VAL A CA 1
ATOM 1627 C C . VAL A 1 197 ? 10.707 -0.059 -6.093 1.00 88.50 197 VAL A C 1
ATOM 1629 O O . VAL A 1 197 ? 10.131 -1.126 -5.868 1.00 88.50 197 VAL A O 1
ATOM 1632 N N . TRP A 1 198 ? 12.018 0.024 -6.290 1.00 89.62 198 TRP A N 1
ATOM 1633 C CA . TRP A 1 198 ? 12.901 -1.129 -6.184 1.00 89.62 198 TRP A CA 1
ATOM 1634 C C . TRP A 1 198 ? 13.054 -1.550 -4.727 1.00 89.62 198 TRP A C 1
ATOM 1636 O O . TRP A 1 198 ? 13.283 -0.731 -3.835 1.00 89.62 198 TRP A O 1
ATOM 1646 N N . LYS A 1 199 ? 12.959 -2.853 -4.462 1.00 88.12 199 LYS A N 1
ATOM 1647 C CA . LYS A 1 199 ? 13.242 -3.380 -3.129 1.00 88.12 199 LYS A CA 1
ATOM 1648 C C . LYS A 1 199 ? 14.752 -3.293 -2.881 1.00 88.12 199 LYS A C 1
ATOM 1650 O O . LYS A 1 199 ? 15.515 -3.857 -3.666 1.00 88.12 199 LYS A O 1
ATOM 1655 N N . PRO A 1 200 ? 15.215 -2.690 -1.772 1.00 85.38 200 PRO A N 1
ATOM 1656 C CA . PRO A 1 200 ? 16.650 -2.552 -1.511 1.00 85.38 200 PRO A CA 1
ATOM 1657 C C . PRO A 1 200 ? 17.347 -3.918 -1.431 1.00 85.38 200 PRO A C 1
ATOM 1659 O O . PRO A 1 200 ? 18.418 -4.101 -1.996 1.00 85.38 200 PRO A O 1
ATOM 1662 N N . ALA A 1 201 ? 16.684 -4.921 -0.844 1.00 84.75 201 ALA A N 1
ATOM 1663 C CA . ALA A 1 201 ? 17.182 -6.297 -0.771 1.00 84.75 201 ALA A CA 1
ATOM 1664 C C . ALA A 1 201 ? 17.309 -7.000 -2.138 1.00 84.75 201 ALA A C 1
ATOM 1666 O O . ALA A 1 201 ? 17.987 -8.028 -2.245 1.00 84.75 201 ALA A O 1
ATOM 1667 N N . ALA A 1 202 ? 16.633 -6.488 -3.171 1.00 84.44 202 ALA A N 1
ATOM 1668 C CA . ALA A 1 202 ? 16.758 -6.993 -4.529 1.00 84.44 202 ALA A CA 1
ATOM 1669 C C . ALA A 1 202 ? 17.959 -6.368 -5.248 1.00 84.44 202 ALA A C 1
ATOM 1671 O O . ALA A 1 202 ? 18.629 -7.075 -5.987 1.00 84.44 202 ALA A O 1
ATOM 1672 N N . LEU A 1 203 ? 18.295 -5.104 -4.985 1.00 84.81 203 LEU A N 1
ATOM 1673 C CA . LEU A 1 203 ? 19.425 -4.423 -5.632 1.00 84.81 203 LEU A CA 1
ATOM 1674 C C . LEU A 1 203 ? 20.802 -4.939 -5.179 1.00 84.81 203 LEU A C 1
ATOM 1676 O O . LEU A 1 203 ? 21.787 -4.751 -5.886 1.00 84.81 203 LEU A O 1
ATOM 1680 N N . ILE A 1 204 ? 20.874 -5.619 -4.032 1.00 86.00 204 ILE A N 1
ATOM 1681 C CA . ILE A 1 204 ? 22.115 -6.221 -3.530 1.00 86.00 204 ILE A CA 1
ATOM 1682 C C . ILE A 1 204 ? 22.564 -7.356 -4.478 1.00 86.00 204 ILE A C 1
ATOM 1684 O O . ILE A 1 204 ? 21.742 -8.230 -4.801 1.00 86.00 204 ILE A O 1
ATOM 1688 N N . PRO A 1 205 ? 23.839 -7.374 -4.924 1.00 85.19 205 PRO A N 1
ATOM 1689 C CA . PRO A 1 205 ? 24.397 -8.476 -5.705 1.00 85.19 205 PRO A CA 1
ATOM 1690 C C . PRO A 1 205 ? 24.331 -9.800 -4.937 1.00 85.19 205 PRO A C 1
ATOM 1692 O O . PRO A 1 205 ? 24.614 -9.838 -3.741 1.00 85.19 205 PRO A O 1
ATOM 1695 N N . ARG A 1 206 ? 23.964 -10.888 -5.619 1.00 84.25 206 ARG A N 1
ATOM 1696 C CA . ARG A 1 206 ? 23.838 -12.226 -5.013 1.00 84.25 206 ARG A CA 1
ATOM 1697 C C . ARG A 1 206 ? 24.686 -13.250 -5.742 1.00 84.25 206 ARG A C 1
ATOM 1699 O O . ARG A 1 206 ? 24.954 -13.090 -6.929 1.00 84.25 206 ARG A O 1
ATOM 1706 N N . ASP A 1 207 ? 25.038 -14.322 -5.053 1.00 84.06 207 ASP A N 1
ATOM 1707 C CA . ASP A 1 207 ? 25.703 -15.452 -5.688 1.00 84.06 207 ASP A CA 1
ATOM 1708 C C . ASP A 1 207 ? 24.759 -16.167 -6.664 1.00 84.06 207 ASP A C 1
ATOM 1710 O O . ASP A 1 207 ? 23.523 -16.117 -6.542 1.00 84.06 207 ASP A O 1
ATOM 1714 N N . ALA A 1 208 ? 25.360 -16.798 -7.671 1.00 78.56 208 ALA A N 1
ATOM 1715 C CA . ALA A 1 208 ? 24.633 -17.500 -8.711 1.00 78.56 208 ALA A CA 1
ATOM 1716 C C . ALA A 1 208 ? 23.953 -18.749 -8.135 1.00 78.56 208 ALA A C 1
ATOM 1718 O O . ALA A 1 208 ? 24.604 -19.721 -7.767 1.00 78.56 208 ALA A O 1
ATOM 1719 N N . SER A 1 209 ? 22.627 -18.714 -8.068 1.00 78.75 209 SER A N 1
ATOM 1720 C CA . SER A 1 209 ? 21.781 -19.844 -7.706 1.00 78.75 209 SER A CA 1
ATOM 1721 C C . SER A 1 209 ? 20.574 -19.872 -8.636 1.00 78.75 209 SER A C 1
ATOM 1723 O O . SER A 1 209 ? 20.128 -18.837 -9.136 1.00 78.75 209 SER A O 1
ATOM 1725 N N . ILE A 1 210 ? 20.021 -21.061 -8.865 1.00 78.00 210 ILE A N 1
ATOM 1726 C CA . ILE A 1 210 ? 18.847 -21.258 -9.727 1.00 78.00 210 ILE A CA 1
ATOM 1727 C C . ILE A 1 210 ? 17.654 -20.437 -9.212 1.00 78.00 210 ILE A C 1
ATOM 1729 O O . ILE A 1 210 ? 16.890 -19.888 -9.995 1.00 78.00 210 ILE A O 1
ATOM 1733 N N . SER A 1 211 ? 17.517 -20.280 -7.894 1.00 77.62 211 SER A N 1
ATOM 1734 C CA . SER A 1 211 ? 16.450 -19.468 -7.297 1.00 77.62 211 SER A CA 1
ATOM 1735 C C . SER A 1 211 ? 16.711 -17.958 -7.360 1.00 77.62 211 SER A C 1
ATOM 1737 O O . SER A 1 211 ? 15.784 -17.168 -7.180 1.00 77.62 211 SER A O 1
ATOM 1739 N N . SER A 1 212 ? 17.956 -17.532 -7.606 1.00 71.19 212 SER A N 1
ATOM 1740 C CA . SER A 1 212 ? 18.363 -16.123 -7.619 1.00 71.19 212 SER A CA 1
ATOM 1741 C C . SER A 1 212 ? 18.570 -15.547 -9.023 1.00 71.19 212 SER A C 1
ATOM 1743 O O . SER A 1 212 ? 18.824 -14.349 -9.129 1.00 71.19 212 SER A O 1
ATOM 1745 N N . CYS A 1 213 ? 18.431 -16.344 -10.089 1.00 77.50 213 CYS A N 1
ATOM 1746 C CA . CYS A 1 213 ? 18.703 -15.915 -11.467 1.00 77.50 213 CYS A CA 1
ATOM 1747 C C . CYS A 1 213 ? 17.615 -15.028 -12.093 1.00 77.50 213 CYS A C 1
ATOM 1749 O O . CYS A 1 213 ? 17.910 -14.257 -13.005 1.00 77.50 213 CYS A O 1
ATOM 1751 N N . LEU A 1 214 ? 16.375 -15.096 -11.600 1.00 81.31 214 LEU A N 1
ATOM 1752 C CA . LEU A 1 214 ? 15.252 -14.371 -12.191 1.00 81.31 214 LEU A CA 1
ATOM 1753 C C . LEU A 1 214 ? 15.488 -12.851 -12.163 1.00 81.31 214 LEU A C 1
ATOM 1755 O O . LEU A 1 214 ? 15.788 -12.282 -11.111 1.00 81.31 214 LEU A O 1
ATOM 1759 N N . HIS A 1 215 ? 15.310 -12.199 -13.317 1.00 84.12 215 HIS A N 1
ATOM 1760 C CA . HIS A 1 215 ? 15.498 -10.753 -13.521 1.00 84.12 215 HIS A CA 1
ATOM 1761 C C . HIS A 1 215 ? 16.926 -10.243 -13.268 1.00 84.12 215 HIS A C 1
ATOM 1763 O O . HIS A 1 215 ? 17.133 -9.044 -13.053 1.00 84.12 215 HIS A O 1
ATOM 1769 N N . ARG A 1 216 ? 17.928 -11.133 -13.263 1.00 86.00 216 ARG A N 1
ATOM 1770 C CA . ARG A 1 216 ? 19.330 -10.783 -13.014 1.00 86.00 216 ARG A CA 1
ATOM 1771 C C . ARG A 1 216 ? 20.245 -11.139 -14.177 1.00 86.00 216 ARG A C 1
ATOM 1773 O O . ARG A 1 216 ? 20.012 -12.093 -14.908 1.00 86.00 216 ARG A O 1
ATOM 1780 N N . LEU A 1 217 ? 21.326 -10.379 -14.295 1.00 86.44 217 LEU A N 1
ATOM 1781 C CA . LEU A 1 217 ? 22.445 -10.628 -15.191 1.00 86.44 217 LEU A CA 1
ATOM 1782 C C . LEU A 1 217 ? 23.706 -10.939 -14.395 1.00 86.44 217 LEU A C 1
ATOM 1784 O O . LEU A 1 217 ? 23.874 -10.507 -13.253 1.00 86.44 217 LEU A O 1
ATOM 1788 N N . LYS A 1 218 ? 24.620 -11.657 -15.038 1.00 83.62 218 LYS A N 1
ATOM 1789 C CA . LYS A 1 218 ? 25.960 -11.898 -14.520 1.00 83.62 218 LYS A CA 1
ATOM 1790 C C . LYS A 1 218 ? 26.779 -10.606 -14.594 1.00 83.62 218 LYS A C 1
ATOM 1792 O O . LYS A 1 218 ? 27.015 -10.083 -15.678 1.00 83.62 218 LYS A O 1
ATOM 1797 N N . GLY A 1 219 ? 27.169 -10.090 -13.435 1.00 81.31 219 GLY A N 1
ATOM 1798 C CA . GLY A 1 219 ? 28.049 -8.937 -13.298 1.00 81.31 219 GLY A CA 1
ATOM 1799 C C . GLY A 1 219 ? 29.535 -9.295 -13.444 1.00 81.31 219 GLY A C 1
ATOM 1800 O O . GLY A 1 219 ? 29.878 -10.476 -13.562 1.00 81.31 219 GLY A O 1
ATOM 1801 N N . PRO A 1 220 ? 30.421 -8.282 -13.398 1.00 74.62 220 PRO A N 1
ATOM 1802 C CA . PRO A 1 220 ? 31.867 -8.454 -13.570 1.00 74.62 220 PRO A CA 1
ATOM 1803 C C . PRO A 1 220 ? 32.496 -9.375 -12.508 1.00 74.62 220 PRO A C 1
ATOM 1805 O O . PRO A 1 220 ? 33.377 -10.162 -12.832 1.00 74.62 220 PRO A O 1
ATOM 1808 N N . ASP A 1 221 ? 31.960 -9.383 -11.284 1.00 78.94 221 ASP A N 1
ATOM 1809 C CA . ASP A 1 221 ? 32.490 -10.168 -10.155 1.00 78.94 221 ASP A CA 1
ATOM 1810 C C . ASP A 1 221 ? 31.897 -11.587 -10.055 1.00 78.94 221 ASP A C 1
ATOM 1812 O O . ASP A 1 221 ? 31.829 -12.164 -8.971 1.00 78.94 221 ASP A O 1
ATOM 1816 N N . ASN A 1 222 ? 31.362 -12.139 -11.152 1.00 79.69 222 ASN A N 1
ATOM 1817 C CA . ASN A 1 222 ? 30.639 -13.425 -11.178 1.00 79.69 222 ASN A CA 1
ATOM 1818 C C . ASN A 1 222 ? 29.356 -13.458 -10.306 1.00 79.69 222 ASN A C 1
ATOM 1820 O O . ASN A 1 222 ? 28.704 -14.496 -10.195 1.00 79.69 222 ASN A O 1
ATOM 1824 N N . LYS A 1 223 ? 28.959 -12.316 -9.727 1.00 84.56 223 LYS A N 1
ATOM 1825 C CA . LYS A 1 223 ? 27.727 -12.127 -8.947 1.00 84.56 223 LYS A CA 1
ATOM 1826 C C . LYS A 1 223 ? 26.570 -11.675 -9.829 1.00 84.56 223 LYS A C 1
ATOM 1828 O O . LYS A 1 223 ? 26.757 -10.981 -10.824 1.00 84.56 223 LYS A O 1
ATOM 1833 N N . LEU A 1 224 ? 25.354 -12.038 -9.441 1.00 85.56 224 LEU A N 1
ATOM 1834 C CA . LEU A 1 224 ? 24.122 -11.685 -10.132 1.00 85.56 224 LEU A CA 1
ATOM 1835 C C . LEU A 1 224 ? 23.592 -10.314 -9.688 1.00 85.56 224 LEU A C 1
ATOM 1837 O O . LEU A 1 224 ? 23.250 -10.105 -8.517 1.00 85.56 224 LEU A O 1
ATOM 1841 N N . ILE A 1 225 ? 23.444 -9.407 -10.650 1.00 87.38 225 ILE A N 1
ATOM 1842 C CA . ILE A 1 225 ? 22.947 -8.035 -10.477 1.00 87.38 225 ILE A CA 1
ATOM 1843 C C . ILE A 1 225 ? 21.586 -7.913 -11.166 1.00 87.38 225 ILE A C 1
ATOM 1845 O O . ILE A 1 225 ? 21.368 -8.509 -12.215 1.00 87.38 225 ILE A O 1
ATOM 1849 N N . VAL A 1 226 ? 20.651 -7.161 -10.582 1.00 89.06 226 VAL A N 1
ATOM 1850 C CA . VAL A 1 226 ? 19.324 -6.940 -11.181 1.00 89.06 226 VAL A CA 1
ATOM 1851 C C . VAL A 1 226 ? 19.454 -6.198 -12.508 1.00 89.06 226 VAL A C 1
ATOM 1853 O O . VAL A 1 226 ? 20.078 -5.140 -12.575 1.00 89.06 226 VAL A O 1
ATOM 1856 N N . ASN A 1 227 ? 18.832 -6.739 -13.553 1.00 91.00 227 ASN A N 1
ATOM 1857 C CA . ASN A 1 227 ? 18.788 -6.112 -14.865 1.00 91.00 227 ASN A CA 1
ATOM 1858 C C . ASN A 1 227 ? 17.618 -5.137 -14.943 1.00 91.00 227 ASN A C 1
ATOM 1860 O O . ASN A 1 227 ? 16.555 -5.467 -15.462 1.00 91.00 227 ASN A O 1
ATOM 1864 N N . THR A 1 228 ? 17.810 -3.935 -14.405 1.00 90.44 228 THR A N 1
ATOM 1865 C CA . THR A 1 228 ? 16.756 -2.914 -14.399 1.00 90.44 228 THR A CA 1
ATOM 1866 C C . THR A 1 228 ? 16.269 -2.599 -15.810 1.00 90.44 228 THR A C 1
ATOM 1868 O O . THR A 1 228 ? 15.064 -2.536 -16.010 1.00 90.44 228 THR A O 1
ATOM 1871 N N . LYS A 1 229 ? 17.167 -2.511 -16.801 1.00 90.69 229 LYS A N 1
ATOM 1872 C CA . LYS A 1 229 ? 16.820 -2.198 -18.198 1.00 90.69 229 LYS A CA 1
ATOM 1873 C C . LYS A 1 229 ? 15.834 -3.203 -18.800 1.00 90.69 229 LYS A C 1
ATOM 1875 O O . LYS A 1 229 ? 14.770 -2.791 -19.243 1.00 90.69 229 LYS A O 1
ATOM 1880 N N . ALA A 1 230 ? 16.131 -4.504 -18.725 1.00 91.88 230 ALA A N 1
ATOM 1881 C CA . ALA A 1 230 ? 15.214 -5.522 -19.249 1.00 91.88 230 ALA A CA 1
ATOM 1882 C C . ALA A 1 230 ? 13.867 -5.525 -18.515 1.00 91.88 230 ALA A C 1
ATOM 1884 O O . ALA A 1 230 ? 12.831 -5.705 -19.141 1.00 91.88 230 ALA A O 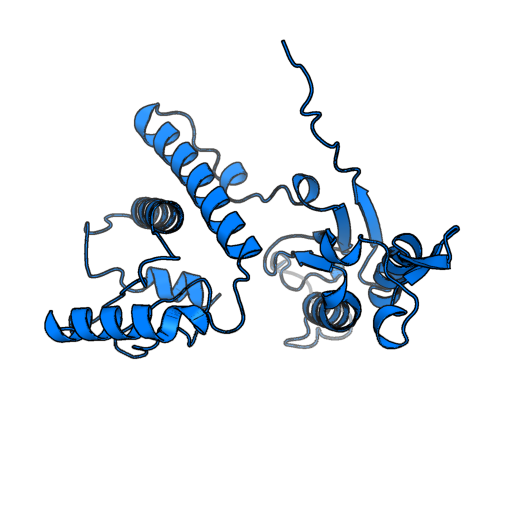1
ATOM 1885 N N . ILE A 1 231 ? 13.857 -5.259 -17.204 1.00 93.44 231 ILE A N 1
ATOM 1886 C CA . ILE A 1 231 ? 12.601 -5.162 -16.451 1.00 93.44 231 ILE A CA 1
ATOM 1887 C C . ILE A 1 231 ? 11.752 -3.970 -16.935 1.00 93.44 231 ILE A C 1
ATOM 1889 O O . ILE A 1 231 ? 10.528 -4.076 -16.998 1.00 93.44 231 ILE A O 1
ATOM 1893 N N . LEU A 1 232 ? 12.368 -2.834 -17.283 1.00 93.62 232 LEU A N 1
ATOM 1894 C CA . LEU A 1 232 ? 11.647 -1.684 -17.849 1.00 93.62 232 LEU A CA 1
ATOM 1895 C C . LEU A 1 232 ? 11.055 -2.005 -19.228 1.00 93.62 232 LEU A C 1
ATOM 1897 O O . LEU A 1 232 ? 9.914 -1.623 -19.513 1.00 93.62 232 LEU A O 1
ATOM 1901 N N . ASP A 1 233 ? 11.797 -2.740 -20.056 1.00 93.56 233 ASP A N 1
ATOM 1902 C CA . ASP A 1 233 ? 11.302 -3.227 -21.344 1.00 93.56 233 ASP A CA 1
ATOM 1903 C C . ASP A 1 233 ? 10.127 -4.193 -21.139 1.00 93.56 233 ASP A C 1
ATOM 1905 O O . ASP A 1 233 ? 9.080 -4.038 -21.772 1.00 93.56 233 ASP A O 1
ATOM 1909 N N . ASP A 1 234 ? 10.231 -5.110 -20.174 1.00 94.19 234 ASP A N 1
ATOM 1910 C CA . ASP A 1 234 ? 9.162 -6.045 -19.820 1.00 94.19 234 ASP A CA 1
ATOM 1911 C C . ASP A 1 234 ? 7.898 -5.330 -19.324 1.00 94.19 234 ASP A C 1
ATOM 1913 O O . ASP A 1 234 ? 6.786 -5.753 -19.646 1.00 94.19 234 ASP A O 1
ATOM 1917 N N . PHE A 1 235 ? 8.026 -4.225 -18.577 1.00 95.12 235 PHE A N 1
ATOM 1918 C CA . PHE A 1 235 ? 6.872 -3.393 -18.211 1.00 95.12 235 PHE A CA 1
ATOM 1919 C C . PHE A 1 235 ? 6.167 -2.859 -19.461 1.00 95.12 235 PHE A C 1
ATOM 1921 O O . PHE A 1 235 ? 4.939 -2.892 -19.556 1.00 95.12 235 PHE A O 1
ATOM 1928 N N . THR A 1 236 ? 6.936 -2.412 -20.451 1.00 94.88 236 THR A N 1
ATOM 1929 C CA . THR A 1 236 ? 6.392 -1.910 -21.717 1.00 94.88 236 THR A CA 1
ATOM 1930 C C . THR A 1 236 ? 5.736 -3.028 -22.532 1.00 94.88 236 THR A C 1
ATOM 1932 O O . THR A 1 236 ? 4.632 -2.842 -23.047 1.00 94.88 236 THR A O 1
ATOM 1935 N N . ILE A 1 237 ? 6.362 -4.207 -22.597 1.00 94.06 237 ILE A N 1
ATOM 1936 C CA . ILE A 1 237 ? 5.864 -5.382 -23.329 1.00 94.06 237 ILE A CA 1
ATOM 1937 C C . ILE A 1 237 ? 4.573 -5.916 -22.697 1.00 94.06 237 ILE A C 1
ATOM 1939 O O . ILE A 1 237 ? 3.569 -6.092 -23.388 1.00 94.06 237 ILE A O 1
ATOM 1943 N N . LEU A 1 238 ? 4.555 -6.133 -21.378 1.00 93.69 238 LEU A N 1
ATOM 1944 C CA . LEU A 1 238 ? 3.365 -6.615 -20.664 1.00 93.69 238 LEU A CA 1
ATOM 1945 C C . LEU A 1 238 ? 2.206 -5.622 -20.736 1.00 93.69 238 LEU A C 1
ATOM 1947 O O . LEU A 1 238 ? 1.041 -6.020 -20.714 1.00 93.69 238 LEU A O 1
ATOM 1951 N N . GLY A 1 239 ? 2.534 -4.334 -20.791 1.00 91.25 239 GLY A N 1
ATOM 1952 C CA . GLY A 1 239 ? 1.590 -3.237 -20.892 1.00 91.25 239 GLY A CA 1
ATOM 1953 C C . GLY A 1 239 ? 1.253 -2.838 -22.325 1.00 91.25 239 GLY A C 1
ATOM 1954 O O . GLY A 1 239 ? 0.690 -1.757 -22.505 1.00 91.25 239 GLY A O 1
ATOM 1955 N N . HIS A 1 240 ? 1.595 -3.643 -23.338 1.00 92.12 240 HIS A N 1
ATOM 1956 C CA . HIS A 1 240 ? 1.428 -3.266 -24.740 1.00 92.12 240 HIS A CA 1
ATOM 1957 C C . HIS A 1 240 ? 0.002 -2.767 -25.038 1.00 92.12 240 HIS A C 1
ATOM 1959 O O . HIS A 1 240 ? -1.000 -3.395 -24.697 1.00 92.12 240 HIS A O 1
ATOM 1965 N N . GLY A 1 241 ? -0.091 -1.590 -25.661 1.00 87.12 241 GLY A N 1
ATOM 1966 C CA . GLY A 1 241 ? -1.355 -0.907 -25.945 1.00 87.12 241 GLY A CA 1
ATOM 1967 C C . GLY A 1 241 ? -1.882 -0.034 -24.800 1.00 87.12 241 GLY A C 1
ATOM 1968 O O . GLY A 1 241 ? -2.472 1.009 -25.089 1.00 87.12 241 GLY A O 1
ATOM 1969 N N . ILE A 1 242 ? -1.604 -0.391 -23.540 1.00 90.88 242 ILE A N 1
ATOM 1970 C CA . ILE A 1 242 ? -2.025 0.327 -22.323 1.00 90.88 242 ILE A CA 1
ATOM 1971 C C . ILE A 1 242 ? -0.978 1.362 -21.901 1.00 90.88 242 ILE A C 1
ATOM 1973 O O . ILE A 1 242 ? -1.319 2.514 -21.628 1.00 90.88 242 ILE A O 1
ATOM 1977 N N . VAL A 1 243 ? 0.288 0.960 -21.848 1.00 93.31 243 VAL A N 1
ATOM 1978 C CA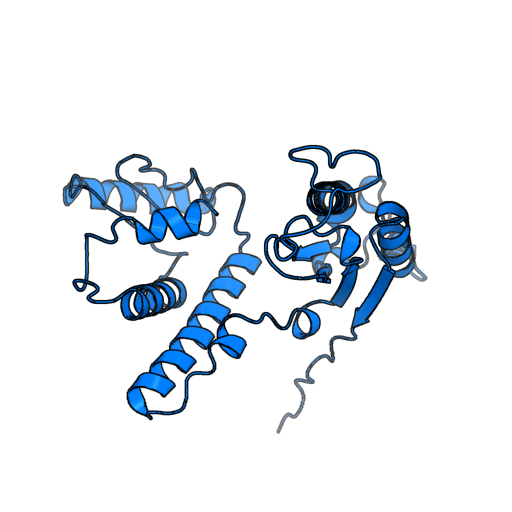 . VAL A 1 243 ? 1.428 1.792 -21.451 1.00 93.31 243 VAL A CA 1
ATOM 1979 C C . VAL A 1 243 ? 1.888 2.622 -22.648 1.00 93.31 243 VAL A C 1
ATOM 1981 O O . VAL A 1 243 ? 1.943 2.123 -23.772 1.00 93.31 243 VAL A O 1
ATOM 1984 N N . TYR A 1 244 ? 2.188 3.904 -22.425 1.00 92.12 244 TYR A N 1
ATOM 1985 C CA . TYR A 1 244 ? 2.784 4.757 -23.463 1.00 92.12 244 TYR A CA 1
ATOM 1986 C C . TYR A 1 244 ? 4.201 5.219 -23.149 1.00 92.12 244 TYR A C 1
ATOM 1988 O O . TYR A 1 244 ? 4.917 5.571 -24.080 1.00 92.12 244 TYR A O 1
ATOM 1996 N N . ASN A 1 245 ? 4.592 5.265 -21.876 1.00 92.19 245 ASN A N 1
ATOM 1997 C CA . ASN A 1 245 ? 5.935 5.668 -21.485 1.00 92.19 245 ASN A CA 1
ATOM 1998 C C . ASN A 1 245 ? 6.320 5.042 -20.142 1.00 92.19 245 ASN A C 1
ATOM 2000 O O . ASN A 1 245 ? 5.465 4.882 -19.269 1.00 92.19 245 ASN A O 1
ATOM 2004 N N . VAL A 1 246 ? 7.604 4.745 -19.969 1.00 92.88 246 VAL A N 1
ATOM 2005 C CA . VAL A 1 246 ? 8.205 4.322 -18.705 1.00 92.88 246 VAL A CA 1
ATOM 2006 C C . VAL A 1 246 ? 9.421 5.211 -18.458 1.00 92.88 246 VAL A C 1
ATOM 2008 O O . VAL A 1 246 ? 10.355 5.216 -19.252 1.00 92.88 246 VAL A O 1
ATOM 2011 N N . SER A 1 247 ? 9.398 5.976 -17.369 1.00 89.88 247 SER A N 1
ATOM 2012 C CA . SER A 1 247 ? 10.445 6.943 -17.028 1.00 89.88 247 SER A CA 1
ATOM 2013 C C . SER A 1 247 ? 11.173 6.503 -15.763 1.00 89.88 247 SER A C 1
ATOM 2015 O O . SER A 1 247 ? 10.532 6.230 -14.748 1.00 89.88 247 SER A O 1
ATOM 2017 N N . GLU A 1 248 ? 12.503 6.466 -15.790 1.00 87.75 248 GLU A N 1
ATOM 2018 C CA . GLU A 1 248 ? 13.321 6.271 -14.589 1.00 87.75 248 GLU A CA 1
ATOM 2019 C C . GLU A 1 248 ? 13.646 7.625 -13.939 1.00 87.75 248 GLU A C 1
ATOM 2021 O O . GLU A 1 248 ? 13.892 8.626 -14.615 1.00 87.75 248 GLU A O 1
ATOM 2026 N N . HIS A 1 249 ? 13.621 7.666 -12.612 1.00 82.25 249 HIS A N 1
ATOM 2027 C CA . HIS A 1 249 ? 13.986 8.817 -11.802 1.00 82.25 249 HIS A CA 1
ATOM 2028 C C . HIS A 1 249 ? 15.243 8.480 -11.004 1.00 82.25 249 HIS A C 1
ATOM 2030 O O . HIS A 1 249 ? 15.260 7.550 -10.192 1.00 82.25 249 HIS A O 1
ATOM 2036 N N . CYS A 1 250 ? 16.297 9.271 -11.196 1.00 57.78 250 CYS A N 1
ATOM 2037 C CA . CYS A 1 250 ? 17.456 9.231 -10.320 1.00 57.78 250 CYS A CA 1
ATOM 2038 C C . CYS A 1 250 ? 17.026 9.733 -8.940 1.00 57.78 250 CYS A C 1
ATOM 2040 O O . CYS A 1 250 ? 16.723 10.912 -8.774 1.00 57.78 250 CYS A O 1
ATOM 2042 N N . VAL A 1 251 ? 16.999 8.849 -7.942 1.00 53.97 251 VAL A N 1
ATOM 2043 C CA . VAL A 1 251 ? 16.923 9.291 -6.548 1.00 53.97 251 VAL A CA 1
ATOM 2044 C C . VAL A 1 251 ? 18.277 9.920 -6.240 1.00 53.97 251 VAL A C 1
ATOM 2046 O O . VAL A 1 251 ? 19.260 9.199 -6.056 1.00 53.97 251 VAL A O 1
ATOM 2049 N N . THR A 1 252 ? 18.350 11.252 -6.233 1.00 36.16 252 THR A N 1
ATOM 2050 C CA . THR A 1 252 ? 19.460 11.968 -5.605 1.00 36.16 252 THR A CA 1
ATOM 2051 C C . THR A 1 252 ? 19.562 11.444 -4.181 1.00 36.16 252 THR A C 1
ATOM 2053 O O . THR A 1 252 ? 18.641 11.581 -3.377 1.00 36.16 252 THR A O 1
ATOM 2056 N N . LYS A 1 253 ? 20.657 10.740 -3.891 1.00 34.50 253 LYS A N 1
ATOM 2057 C CA . LYS A 1 253 ? 21.043 10.455 -2.516 1.00 34.50 253 LYS A CA 1
ATOM 2058 C C . LYS A 1 253 ? 21.315 11.822 -1.906 1.00 34.50 253 LYS A C 1
ATOM 2060 O O . LYS A 1 253 ? 22.296 12.443 -2.296 1.00 34.50 253 LYS A O 1
ATOM 2065 N N . ASP A 1 254 ? 20.449 12.299 -1.018 1.00 31.72 254 ASP A N 1
ATOM 2066 C CA . ASP A 1 254 ? 20.810 13.434 -0.177 1.00 31.72 254 ASP A CA 1
ATOM 2067 C C . ASP A 1 254 ? 22.098 13.049 0.555 1.00 31.72 254 ASP A C 1
ATOM 2069 O O . ASP A 1 254 ? 22.138 12.095 1.343 1.00 31.72 254 ASP A O 1
ATOM 2073 N N . GLU A 1 255 ? 23.173 13.745 0.202 1.00 29.81 255 GLU A N 1
ATOM 2074 C CA . GLU A 1 255 ? 24.469 13.660 0.843 1.00 29.81 255 GLU A CA 1
ATOM 2075 C C . GLU A 1 255 ? 24.297 14.039 2.314 1.00 29.81 255 GLU A C 1
ATOM 2077 O O . GLU A 1 255 ? 24.320 15.203 2.704 1.00 29.81 255 GLU A O 1
ATOM 2082 N N . LYS A 1 256 ? 24.176 13.036 3.184 1.00 38.06 256 LYS A N 1
ATOM 2083 C CA . LYS A 1 256 ? 24.799 13.168 4.496 1.00 38.06 256 LYS A CA 1
ATOM 2084 C C . LYS A 1 256 ? 26.298 13.102 4.260 1.00 38.06 256 LYS A C 1
ATOM 2086 O O . LYS A 1 256 ? 26.812 12.004 4.089 1.00 38.06 256 LYS A O 1
ATOM 2091 N N . ASN A 1 257 ? 26.937 14.267 4.202 1.00 31.83 257 ASN A N 1
ATOM 2092 C CA . ASN A 1 257 ? 28.280 14.519 4.722 1.00 31.83 257 ASN A CA 1
ATOM 2093 C C . ASN A 1 257 ? 28.601 16.019 4.650 1.00 31.83 257 ASN A C 1
ATOM 2095 O O . ASN A 1 257 ? 29.122 16.523 3.660 1.00 31.83 257 ASN A O 1
ATOM 2099 N N . THR A 1 258 ? 28.391 16.721 5.758 1.00 30.14 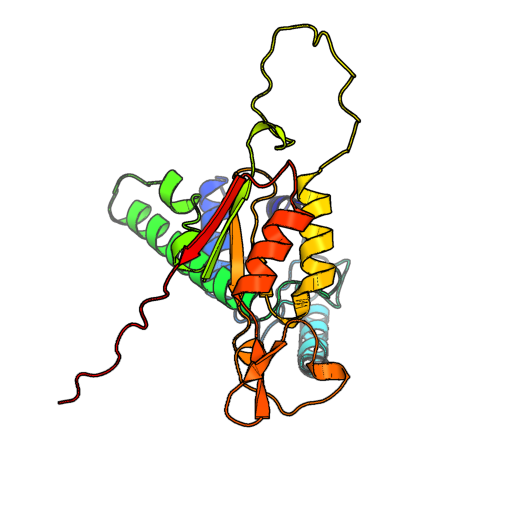258 THR A N 1
ATOM 2100 C CA . THR A 1 258 ? 29.362 17.736 6.176 1.00 30.14 258 THR A CA 1
ATOM 2101 C C . THR A 1 258 ? 29.497 17.633 7.686 1.00 30.14 258 THR A C 1
ATOM 2103 O O . THR A 1 258 ? 28.686 18.134 8.457 1.00 30.14 258 THR A O 1
ATOM 2106 N N . THR A 1 259 ? 30.490 16.845 8.079 1.00 36.22 259 THR A N 1
ATOM 2107 C CA . THR A 1 259 ? 31.188 16.946 9.356 1.00 36.22 259 THR A CA 1
ATOM 2108 C C . T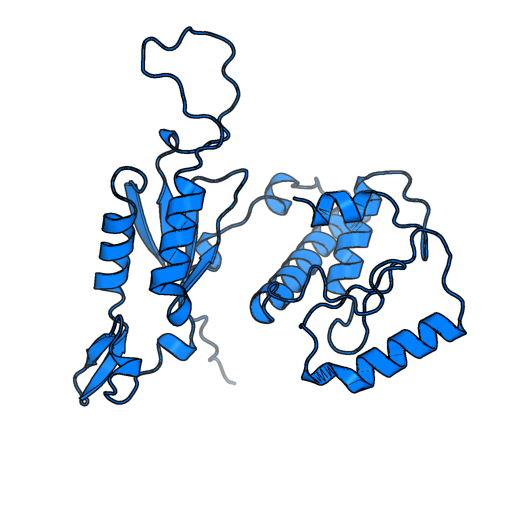HR A 1 259 ? 31.859 18.310 9.466 1.00 36.22 259 THR A C 1
ATOM 2110 O O . THR A 1 259 ? 32.595 18.676 8.550 1.00 36.22 259 THR A O 1
ATOM 2113 N N . SER A 1 260 ? 31.625 19.005 10.578 1.00 36.22 260 SER A N 1
ATOM 2114 C CA . SER A 1 260 ? 32.643 19.548 11.494 1.00 36.22 260 SER A CA 1
ATOM 2115 C C . SER A 1 260 ? 31.964 20.208 12.686 1.00 36.22 260 SER A C 1
ATOM 2117 O O . SER A 1 260 ? 31.005 20.975 12.459 1.00 36.22 260 SER A O 1
#

Foldseek 3Di:
DVVVVVLPPAQPDDDDDPPDVVVSLLVVLVCLQPPDLLQDAAEGERPPPDDPVLRVVLNVVCVVCSVQAASHAYDYPVRSRRCPPPVPDDHPVVSVVSNVLSVVLSVLVVCCVPVVPDRPVVVNPDDPLQLAFQKKWFWDPVQQPDDPPPPDDDPPDDDDDPPDRPVVVLVVVCCVQDVVFWDWDDDNHDDRIIGIHTDPVLQDWAADDPVNQRQWDQDPVSTTGHPVPVVQVVSCVSCPPTTDDMDGDPNPPPDPDDDD

Sequence (260 aa):
MSFIIFFFLNFYSVFIFFRTSFVGFFHFLILLSTHNWLVKPLLVDFDNNWTEEDVDEIQKEFIKMRPVLPVMVICTSVDRSGCRWTREEPQPLILKRIIALAKASAALIEQHINNSLPLNLKGLFTTNVSTFCNVTIHIRRRHMVRQKVIHGKLINGPLPVIDYDPIRDYIKRLRQCFSSVALFFYNKYVGDVIGVVWKPAALIPRDASISSCLHRLKGPDNKLIVNTKAILDDFTILGHGIVYNVSEHCVTKDEKNTTS

Radius of gyration: 22.77 Å; chains: 1; bounding box: 57×52×64 Å

InterPro domains:
  IPR005554 NOL6/Upt22 [PTHR17972] (19-247)
  IPR035370 Nrap protein, domain 5 [PF17406] (19-127)
  IPR035371 Nrap protein, domain 6 [PF17407] (160-245)

Organism: Brugia pahangi (NCBI:txid6280)

pLDDT: mean 79.31, std 16.84, range [29.81, 95.12]

Secondary structure (DSSP, 8-state):
-HHHHHHTS---SSS---SSHHHHHHHHHHHHHH--TTT-PEEE-SS----HHHHHHHHHHHHHHTTTS-SS-EEETTBTT--TTTSS---HHHHHHHHHHHHHHHHHHHHHHHH-----HHHHH---STTT-SEEEEEPGGG-S----------SSPPPPTT--HHHHHHHHHHHHHTTTEEEEE-SSS-SEEEEEE-HHHHS-B---TTT-TTEEE-TTS-EEE-HHHHHHHHHHHTTTTEEEEEE------------